Protein AF-A0A8H4Y9W8-F1 (afdb_monomer_lite)

Foldseek 3Di:
DLVVLVVLLVVLLVVQQVKKKFQFAFLLVLVLVLVQLVCVVVVHDRPDDDVSVVPDDDTDMDRLSQLLDPDHDPPHDDPPDVVLVDPDDDPDPDPQRRTHIAMDEDLCLLQSLLSNLLSCLSNVPDLVSSLSSLLSSLVVLLRNPPPPPDDRRQHPSVLLSLLLDVLLDCPSRVDPDRSCSSNNHDPNSPPVPVVPPPPDDDDDDDPVVVVVVVVVVPPPDDDDDDPVRVVVVVVVVLVVQLVVLVSDPVPPDPVLSVLSSVVVVVVVVVVVVVVVVVVPPDDDDDPDDDDDDPDPPPPPDPCPVGNNSHDPSSVVSSCCNNPPDDPPPPPPPPPDDDDDDDDDDDDDDDDDDDDDDDDDDDDDDD

Sequence (366 aa):
VKTHAKRALRDLLAFLAQFEYAPHLPTSIAKDFNDRVNLSAHGARNPRRSESTFSLEPHTTYSLSDLFAAMPPSDLPPYPTQEVTISDEQDQPPCLPQTCEWSTYHPLLTDALHSLLLCHCLIQTSAKELLRHTYMAARLVRLADGYPIFQASRSPARSDWVEVLRRADNSWLQLSASWETLCTPAPLPFFYDSLSSKVKPHVGPSQKEYADAAASLINGGPTNPTAEEEHRQRMREHDQVILDALDDERVCDEHTFRAAIVAREKRAERDRAVAAAANGTSSNNDPTTTNNNPGPKRWADEDDKEYPVCTARATAIAQWVLHAPVVTNTTRRKKRPKKAGAKVKEGPNGSIQKPSLENTAEPIDT

Secondary structure (DSSP, 8-state):
-HHHHHHHHHHHHHHHTTSEEEEEEEHHHHHHHHHHHHHHHTTPPPPP--GGGT-------EETTGGGSSS--TTPPPSS-HHHH--S---------SEEEEE---TTHHHHHHHHHHHHHHHT--HHHHHHHHHHHHHHHHHHSS-SS-PPPP-HHHHHHHHHHHHS-TTTS--SS-HHHHHPPPPPTTHHHHT---------S-HHHHHHHHHTTT-SS--PPPHHHHHHHHHHHHHHHHHHHHH-TT--SHHHHHHHHHHHHHHHHHHHHHHHHHHT--S------------S-SSSSSGGGS--SS-HHHHHHHHHHHHS------------------------------------------

Radius of gyration: 30.79 Å; chains: 1; bounding box: 71×91×109 Å

pLDDT: mean 70.8, std 21.54, range [28.2, 98.06]

Structure (mmCIF, N/CA/C/O backbone):
data_AF-A0A8H4Y9W8-F1
#
_entry.id   AF-A0A8H4Y9W8-F1
#
loop_
_atom_site.group_PDB
_atom_site.id
_atom_site.type_symbol
_atom_site.label_atom_id
_atom_site.label_alt_id
_atom_site.label_comp_id
_atom_site.label_asym_id
_atom_site.label_entity_id
_atom_site.label_seq_id
_atom_site.pdbx_PDB_ins_code
_atom_site.Cartn_x
_atom_site.Cartn_y
_atom_site.Cartn_z
_atom_site.occupancy
_atom_site.B_iso_or_equiv
_atom_site.auth_seq_id
_atom_site.auth_comp_id
_atom_site.auth_asym_id
_atom_site.auth_atom_id
_atom_site.pdbx_PDB_model_num
ATOM 1 N N . VAL A 1 1 ? -10.021 -9.375 17.971 1.00 87.69 1 VAL A N 1
ATOM 2 C CA . VAL A 1 1 ? -9.456 -8.510 16.902 1.00 87.69 1 VAL A CA 1
ATOM 3 C C . VAL A 1 1 ? -8.002 -8.116 17.170 1.00 87.69 1 VAL A C 1
ATOM 5 O O . VAL A 1 1 ? -7.139 -8.686 16.518 1.00 87.69 1 VAL A O 1
ATOM 8 N N . LYS A 1 2 ? -7.685 -7.258 18.160 1.00 92.25 2 LYS A N 1
ATOM 9 C CA . LYS A 1 2 ? -6.301 -6.791 18.435 1.00 92.25 2 LYS A CA 1
ATOM 10 C C . LYS A 1 2 ? -5.239 -7.899 18.515 1.00 92.25 2 LYS A C 1
ATOM 12 O O . LYS A 1 2 ? -4.159 -7.742 17.963 1.00 92.25 2 LYS A O 1
ATOM 17 N N . THR A 1 3 ? -5.529 -9.020 19.178 1.00 95.12 3 THR A N 1
ATOM 18 C CA . THR A 1 3 ? -4.592 -10.156 19.286 1.00 95.12 3 THR A CA 1
ATOM 19 C C . THR A 1 3 ? -4.241 -10.757 17.924 1.00 95.12 3 THR A C 1
ATOM 21 O O . THR A 1 3 ? -3.073 -11.026 17.661 1.00 95.12 3 THR A O 1
ATOM 24 N N . HIS A 1 4 ? -5.233 -10.925 17.045 1.00 95.56 4 HIS A N 1
ATOM 25 C CA . HIS A 1 4 ? -5.014 -11.433 15.690 1.00 95.56 4 HIS A CA 1
ATOM 26 C C . HIS A 1 4 ? -4.279 -10.409 14.830 1.00 95.56 4 HIS A C 1
ATOM 28 O O . HIS A 1 4 ? -3.327 -10.782 14.161 1.00 95.56 4 HIS A O 1
ATOM 34 N N . ALA A 1 5 ? -4.636 -9.124 14.932 1.00 96.12 5 ALA A N 1
ATOM 35 C CA . ALA A 1 5 ? -3.935 -8.053 14.226 1.00 96.12 5 ALA A CA 1
ATOM 36 C C . ALA A 1 5 ? -2.453 -7.960 14.634 1.00 96.12 5 ALA A C 1
ATOM 38 O O . ALA A 1 5 ? -1.595 -7.793 13.781 1.00 96.12 5 ALA A O 1
ATOM 39 N N . LYS A 1 6 ? -2.120 -8.159 15.918 1.00 97.06 6 LYS A N 1
ATOM 40 C CA . LYS A 1 6 ? -0.718 -8.238 16.373 1.00 97.06 6 LYS A CA 1
ATOM 41 C C . LYS A 1 6 ? 0.030 -9.441 15.800 1.00 97.06 6 LYS A C 1
ATOM 43 O O . LYS A 1 6 ? 1.207 -9.321 15.479 1.00 97.06 6 LYS A O 1
ATOM 48 N N . ARG A 1 7 ? -0.630 -10.601 15.709 1.00 97.81 7 ARG A N 1
ATOM 49 C CA . ARG A 1 7 ? -0.034 -11.797 15.098 1.00 97.81 7 ARG A CA 1
ATOM 50 C C . ARG A 1 7 ? 0.206 -11.565 13.604 1.00 97.81 7 ARG A C 1
ATOM 52 O O . ARG A 1 7 ? 1.334 -11.732 13.168 1.00 97.81 7 ARG A O 1
ATOM 59 N N . ALA A 1 8 ? -0.807 -11.083 12.886 1.00 97.50 8 ALA A N 1
ATOM 60 C CA . ALA A 1 8 ? -0.706 -10.736 11.473 1.00 97.50 8 ALA A CA 1
ATOM 61 C C . ALA A 1 8 ? 0.396 -9.699 11.217 1.00 97.50 8 ALA A C 1
ATOM 63 O O . ALA A 1 8 ? 1.204 -9.894 10.323 1.00 97.50 8 ALA A O 1
ATOM 64 N N . LEU A 1 9 ? 0.500 -8.655 12.048 1.00 97.25 9 LEU A N 1
ATOM 65 C CA . LEU A 1 9 ? 1.558 -7.649 11.930 1.00 97.25 9 LEU A CA 1
ATOM 66 C C . LEU A 1 9 ? 2.959 -8.265 12.035 1.00 97.25 9 LEU A C 1
ATOM 68 O O . LEU A 1 9 ? 3.837 -7.928 11.251 1.00 97.25 9 LEU A O 1
ATOM 72 N N . ARG A 1 10 ? 3.175 -9.184 12.981 1.00 97.81 10 ARG A N 1
ATOM 73 C CA . ARG A 1 10 ? 4.459 -9.884 13.118 1.00 97.81 10 ARG A CA 1
ATOM 74 C C . ARG A 1 10 ? 4.761 -10.748 11.894 1.00 97.81 10 ARG A C 1
ATOM 76 O O . ARG A 1 10 ? 5.899 -10.768 11.443 1.00 97.81 10 ARG A O 1
ATOM 83 N N . ASP A 1 11 ? 3.760 -11.453 11.380 1.00 98.06 11 ASP A N 1
ATOM 84 C CA . ASP A 1 11 ? 3.931 -12.345 10.235 1.00 98.06 11 ASP A CA 1
ATOM 85 C C . ASP A 1 11 ? 4.181 -11.527 8.943 1.00 98.06 11 ASP A C 1
ATOM 87 O O . ASP A 1 11 ? 5.058 -11.874 8.156 1.00 98.06 11 ASP A O 1
ATOM 91 N N . LEU A 1 12 ? 3.514 -10.374 8.781 1.00 97.75 12 LEU A N 1
ATOM 92 C CA . LEU A 1 12 ? 3.766 -9.403 7.707 1.00 97.75 12 LEU A CA 1
ATOM 93 C C . LEU A 1 12 ? 5.167 -8.791 7.800 1.00 97.75 12 LEU A C 1
ATOM 95 O O . LEU A 1 12 ? 5.857 -8.709 6.792 1.00 97.75 12 LEU A O 1
ATOM 99 N N . LEU A 1 13 ? 5.624 -8.402 8.994 1.00 97.75 13 LEU A N 1
ATOM 100 C CA . LEU A 1 13 ? 6.991 -7.903 9.180 1.00 97.75 13 LEU A CA 1
ATOM 101 C C . LEU A 1 13 ? 8.040 -8.985 8.888 1.00 97.75 13 LEU A C 1
ATOM 103 O O . LEU A 1 13 ? 9.076 -8.673 8.314 1.00 97.75 13 LEU A O 1
ATOM 107 N N . ALA A 1 14 ? 7.771 -10.250 9.226 1.00 98.00 14 ALA A N 1
ATOM 108 C CA . ALA A 1 14 ? 8.654 -11.367 8.884 1.00 98.00 14 ALA A CA 1
ATOM 109 C C . ALA A 1 14 ? 8.711 -11.626 7.368 1.00 98.00 14 ALA A C 1
ATOM 111 O O . ALA A 1 14 ? 9.781 -11.931 6.843 1.00 98.00 14 ALA A O 1
ATOM 112 N N . PHE A 1 15 ? 7.582 -11.472 6.668 1.00 97.44 15 PHE A N 1
ATOM 113 C CA . PHE A 1 15 ? 7.532 -11.492 5.205 1.00 97.44 15 PHE A CA 1
ATOM 114 C C . PHE A 1 15 ? 8.328 -10.327 4.605 1.00 97.44 15 PHE A C 1
ATOM 116 O O . PHE A 1 15 ? 9.187 -10.550 3.757 1.00 97.44 15 PHE A O 1
ATOM 123 N N . LEU A 1 16 ? 8.108 -9.100 5.091 1.00 96.88 16 LEU A N 1
ATOM 124 C CA . LEU A 1 16 ? 8.833 -7.913 4.633 1.00 96.88 16 LEU A CA 1
ATOM 125 C C . LEU A 1 16 ? 10.341 -8.010 4.893 1.00 96.88 16 LEU A C 1
ATOM 127 O O . LEU A 1 16 ? 11.125 -7.470 4.121 1.00 96.88 16 LEU A O 1
ATOM 131 N N . ALA A 1 17 ? 10.757 -8.746 5.926 1.00 96.94 17 ALA A N 1
ATOM 132 C CA . ALA A 1 17 ? 12.166 -8.931 6.250 1.00 96.94 17 ALA A CA 1
ATOM 133 C C . ALA A 1 17 ? 12.982 -9.687 5.184 1.00 96.94 17 ALA A C 1
ATOM 135 O O . ALA A 1 17 ? 14.205 -9.728 5.270 1.00 96.94 17 ALA A O 1
ATOM 136 N N . GLN A 1 18 ? 12.320 -10.303 4.200 1.00 96.25 18 GLN A N 1
ATOM 137 C CA . GLN A 1 18 ? 12.973 -11.001 3.086 1.00 96.25 18 GLN A CA 1
ATOM 138 C C . GLN A 1 18 ? 13.338 -10.073 1.919 1.00 96.25 18 GLN A C 1
ATOM 140 O O . GLN A 1 18 ? 13.943 -10.526 0.950 1.00 96.25 18 GLN A O 1
ATOM 145 N N . PHE A 1 19 ? 12.941 -8.802 1.979 1.00 94.69 19 PHE A N 1
ATOM 146 C CA . PHE A 1 19 ? 13.130 -7.846 0.897 1.00 94.69 19 PHE A CA 1
ATOM 147 C C . PHE A 1 19 ? 14.034 -6.707 1.339 1.00 94.69 19 PHE A C 1
ATOM 149 O O . PHE A 1 19 ? 13.996 -6.264 2.490 1.00 94.69 19 PHE A O 1
ATOM 156 N N . GLU A 1 20 ? 14.805 -6.201 0.386 1.00 94.62 20 GLU A N 1
ATOM 157 C CA . GLU A 1 20 ? 15.768 -5.139 0.626 1.00 94.62 20 GLU A CA 1
ATOM 158 C C . GLU A 1 20 ? 15.293 -3.810 0.037 1.00 94.62 20 GLU A C 1
ATOM 160 O O . GLU A 1 20 ? 14.581 -3.752 -0.974 1.00 94.62 20 GLU A O 1
ATOM 165 N N . TYR A 1 21 ? 15.733 -2.736 0.676 1.00 94.06 21 TYR A N 1
ATOM 166 C CA . TYR A 1 21 ? 15.595 -1.360 0.239 1.00 94.06 21 TYR A CA 1
ATOM 167 C C . TYR A 1 21 ? 16.958 -0.676 0.257 1.00 94.06 21 TYR A C 1
ATOM 169 O O . TYR A 1 21 ? 17.689 -0.746 1.244 1.00 94.06 21 TYR A O 1
ATOM 177 N N . ALA A 1 22 ? 17.280 0.009 -0.833 1.00 92.44 22 ALA A N 1
ATOM 178 C CA . ALA A 1 22 ? 18.503 0.772 -0.999 1.00 92.44 22 ALA A CA 1
ATOM 179 C C . ALA A 1 22 ? 18.134 2.248 -1.223 1.00 92.44 22 ALA A C 1
ATOM 181 O O . ALA A 1 22 ? 17.615 2.582 -2.289 1.00 92.44 22 ALA A O 1
ATOM 182 N N . PRO A 1 23 ? 18.376 3.147 -0.251 1.00 91.12 23 PRO A N 1
ATOM 183 C CA . PRO A 1 23 ? 18.058 4.567 -0.407 1.00 91.12 23 PRO A CA 1
ATOM 184 C C . PRO A 1 23 ? 18.961 5.291 -1.412 1.00 91.12 23 PRO A C 1
ATOM 186 O O . PRO A 1 23 ? 18.547 6.297 -1.979 1.00 91.12 23 PRO A O 1
ATOM 189 N N . HIS A 1 24 ? 20.187 4.795 -1.612 1.00 89.19 24 HIS A N 1
ATOM 190 C CA . HIS A 1 24 ? 21.247 5.478 -2.361 1.00 89.19 24 HIS A CA 1
ATOM 191 C C . HIS A 1 24 ? 21.897 4.552 -3.402 1.00 89.19 24 HIS A C 1
ATOM 193 O O . HIS A 1 24 ? 23.119 4.461 -3.481 1.00 89.19 24 HIS A O 1
ATOM 199 N N . LEU A 1 25 ? 21.093 3.827 -4.186 1.00 87.31 25 LEU A N 1
ATOM 200 C CA . LEU A 1 25 ? 21.598 2.933 -5.233 1.00 87.31 25 LEU A CA 1
ATOM 201 C C . LEU A 1 25 ? 22.122 3.751 -6.430 1.00 87.31 25 LEU A C 1
ATOM 203 O O . LEU A 1 25 ? 21.369 4.570 -6.953 1.00 87.31 25 LEU A O 1
ATOM 207 N N . PRO A 1 26 ? 23.348 3.530 -6.937 1.00 87.12 26 PRO A N 1
ATOM 208 C CA . PRO A 1 26 ? 23.849 4.223 -8.114 1.00 87.12 26 PRO A CA 1
ATOM 209 C C . PRO A 1 26 ? 22.918 4.054 -9.301 1.00 87.12 26 PRO A C 1
ATOM 211 O O . PRO A 1 26 ? 22.527 2.936 -9.656 1.00 87.12 26 PRO A O 1
ATOM 214 N N . THR A 1 27 ? 22.610 5.163 -9.965 1.00 84.50 27 THR A N 1
ATOM 215 C CA . THR A 1 27 ? 21.715 5.145 -11.125 1.00 84.50 27 THR A CA 1
ATOM 216 C C . THR A 1 27 ? 22.267 4.293 -12.263 1.00 84.50 27 THR A C 1
ATOM 218 O O . THR A 1 27 ? 21.490 3.676 -12.984 1.00 84.50 27 THR A O 1
ATOM 221 N N . SER A 1 28 ? 23.589 4.139 -12.376 1.00 82.19 28 SER A N 1
ATOM 222 C CA . SER A 1 28 ? 24.231 3.231 -13.338 1.00 82.19 28 SER A CA 1
ATOM 223 C C . SER A 1 28 ? 23.795 1.765 -13.187 1.00 82.19 28 SER A C 1
ATOM 225 O O . SER A 1 28 ? 23.645 1.070 -14.193 1.00 82.19 28 SER A O 1
ATOM 227 N N . ILE A 1 29 ? 23.541 1.295 -11.960 1.00 82.31 29 ILE A N 1
ATOM 228 C CA . ILE A 1 29 ? 23.083 -0.077 -11.684 1.00 82.31 29 ILE A CA 1
ATOM 229 C C . ILE A 1 29 ? 21.619 -0.233 -12.095 1.00 82.31 29 ILE A C 1
ATOM 231 O O . ILE A 1 29 ? 21.264 -1.187 -12.794 1.00 82.31 29 ILE A O 1
ATOM 235 N N . ALA A 1 30 ? 20.776 0.726 -11.703 1.00 80.81 30 ALA A N 1
ATOM 236 C CA . ALA A 1 30 ? 19.377 0.755 -12.110 1.00 80.81 30 ALA A CA 1
ATOM 237 C C . ALA A 1 30 ? 19.248 0.827 -13.643 1.00 80.81 30 ALA A C 1
ATOM 239 O O . ALA A 1 30 ? 18.415 0.123 -14.215 1.00 80.81 30 ALA A O 1
ATOM 240 N N . LYS A 1 31 ? 20.111 1.604 -14.315 1.00 79.75 31 LYS A N 1
ATOM 241 C CA . LYS A 1 31 ? 20.181 1.710 -15.782 1.00 79.75 31 LYS A CA 1
ATOM 242 C C . LYS A 1 31 ? 20.440 0.369 -16.436 1.00 79.75 31 LYS A C 1
ATOM 244 O O . LYS A 1 31 ? 19.677 -0.082 -17.278 1.00 79.75 31 LYS A O 1
ATOM 249 N N . ASP A 1 32 ? 21.516 -0.277 -16.013 1.00 80.62 32 ASP A N 1
ATOM 250 C CA . ASP A 1 32 ? 21.983 -1.536 -16.574 1.00 80.62 32 ASP A CA 1
ATOM 251 C C . ASP A 1 32 ? 20.951 -2.661 -16.371 1.00 80.62 32 ASP A C 1
ATOM 253 O O . ASP A 1 32 ? 20.760 -3.505 -17.245 1.00 80.62 32 ASP A O 1
ATOM 257 N N . PHE A 1 33 ? 20.216 -2.664 -15.251 1.00 80.88 33 PHE A N 1
ATOM 258 C CA . PHE A 1 33 ? 19.065 -3.556 -15.095 1.00 80.88 33 PHE A CA 1
ATOM 259 C C . PHE A 1 33 ? 17.932 -3.223 -16.074 1.00 80.88 33 PHE A C 1
ATOM 261 O O . PHE A 1 33 ? 17.456 -4.131 -16.756 1.00 80.88 33 PHE A O 1
ATOM 268 N N . ASN A 1 34 ? 17.505 -1.958 -16.155 1.00 79.00 34 ASN A N 1
ATOM 269 C CA . ASN A 1 34 ? 16.428 -1.520 -17.051 1.00 79.00 34 ASN A CA 1
ATOM 270 C C . ASN A 1 34 ? 16.732 -1.869 -18.514 1.00 79.00 34 ASN A C 1
ATOM 272 O O . ASN A 1 34 ? 15.906 -2.484 -19.189 1.00 79.00 34 ASN A O 1
ATOM 276 N N . ASP A 1 35 ? 17.939 -1.544 -18.977 1.00 79.38 35 ASP A N 1
ATOM 277 C CA . ASP A 1 35 ? 18.404 -1.821 -20.335 1.00 79.38 35 ASP A CA 1
ATOM 278 C C . ASP A 1 35 ? 18.328 -3.328 -20.636 1.00 79.38 35 ASP A C 1
ATOM 280 O O . ASP A 1 35 ? 17.837 -3.735 -21.689 1.00 79.38 35 ASP A O 1
ATOM 284 N N . ARG A 1 36 ? 18.718 -4.188 -19.683 1.00 79.44 36 ARG A N 1
ATOM 285 C CA . ARG A 1 36 ? 18.598 -5.650 -19.824 1.00 79.44 36 ARG A CA 1
ATOM 286 C C . ARG A 1 36 ? 17.157 -6.146 -19.867 1.00 79.44 36 ARG A C 1
ATOM 288 O O . ARG A 1 36 ? 16.863 -7.050 -20.653 1.00 79.44 36 ARG A O 1
ATOM 295 N N . VAL A 1 37 ? 16.276 -5.605 -19.025 1.00 78.19 37 VAL A N 1
ATOM 296 C CA . VAL A 1 37 ? 14.850 -5.969 -19.027 1.00 78.19 37 VAL A CA 1
ATOM 297 C C . VAL A 1 37 ? 14.219 -5.585 -20.360 1.00 78.19 37 VAL A C 1
ATOM 299 O O . VAL A 1 37 ? 13.584 -6.431 -20.984 1.00 78.19 37 VAL A O 1
ATOM 302 N N . ASN A 1 38 ? 14.477 -4.370 -20.848 1.00 78.62 38 ASN A N 1
ATOM 303 C CA . ASN A 1 38 ? 13.981 -3.894 -22.138 1.00 78.62 38 ASN A CA 1
ATOM 304 C C . ASN A 1 38 ? 14.517 -4.734 -23.306 1.00 78.62 38 ASN A C 1
ATOM 306 O O . ASN A 1 38 ? 13.744 -5.185 -24.149 1.00 78.62 38 ASN A O 1
ATOM 310 N N . LEU A 1 39 ? 15.823 -5.026 -23.339 1.00 81.38 39 LEU A N 1
ATOM 311 C CA . LEU A 1 39 ? 16.414 -5.904 -24.357 1.00 81.38 39 LEU A CA 1
ATOM 312 C C . LEU A 1 39 ? 15.773 -7.298 -24.352 1.00 81.38 39 LEU A C 1
ATOM 314 O O . LEU A 1 39 ? 15.458 -7.836 -25.415 1.00 81.38 39 LEU A O 1
ATOM 318 N N . SER A 1 40 ? 15.539 -7.860 -23.164 1.00 80.94 40 SER A N 1
ATOM 319 C CA . SER A 1 40 ? 14.895 -9.169 -23.010 1.00 80.94 40 SER A CA 1
ATOM 320 C C . SER A 1 40 ? 13.432 -9.140 -23.465 1.00 80.94 40 SER A C 1
ATOM 322 O O . SER A 1 40 ? 12.996 -10.057 -24.158 1.00 80.94 40 SER A O 1
ATOM 324 N N . ALA A 1 41 ? 12.689 -8.077 -23.137 1.00 78.62 41 ALA A N 1
ATOM 325 C CA . ALA A 1 41 ? 11.307 -7.876 -23.575 1.00 78.62 41 ALA A CA 1
ATOM 326 C C . ALA A 1 41 ? 11.188 -7.766 -25.107 1.00 78.62 41 ALA A C 1
ATOM 328 O O . ALA A 1 41 ? 10.212 -8.234 -25.688 1.00 78.62 41 ALA A O 1
ATOM 329 N N . HIS A 1 42 ? 12.211 -7.222 -25.773 1.00 81.06 42 HIS A N 1
ATOM 330 C CA . HIS A 1 42 ? 12.301 -7.149 -27.234 1.00 81.06 42 HIS A CA 1
ATOM 331 C C . HIS A 1 42 ? 12.963 -8.378 -27.888 1.00 81.06 42 HIS A C 1
ATOM 333 O O . HIS A 1 42 ? 13.274 -8.352 -29.079 1.00 81.06 42 HIS A O 1
ATOM 339 N N . GLY A 1 43 ? 13.176 -9.469 -27.142 1.00 79.31 43 GLY A N 1
ATOM 340 C CA . GLY A 1 43 ? 13.689 -10.735 -27.677 1.00 79.31 43 GLY A CA 1
ATOM 341 C C . GLY A 1 43 ? 15.175 -10.727 -28.052 1.00 79.31 43 GLY A C 1
ATOM 342 O O . GLY A 1 43 ? 15.654 -11.671 -28.686 1.00 79.31 43 GLY A O 1
ATOM 343 N N . ALA A 1 44 ? 15.929 -9.693 -27.665 1.00 78.94 44 ALA A N 1
ATOM 344 C CA . ALA A 1 44 ? 17.374 -9.664 -27.842 1.00 78.94 44 ALA A CA 1
ATOM 345 C C . ALA A 1 44 ? 18.058 -10.574 -26.806 1.00 78.94 44 ALA A C 1
ATOM 347 O O . ALA A 1 44 ? 17.641 -10.670 -25.650 1.00 78.94 44 ALA A O 1
ATOM 348 N N . ARG A 1 45 ? 19.143 -11.255 -27.204 1.00 70.31 45 ARG A N 1
ATOM 349 C CA . ARG A 1 45 ? 19.957 -12.039 -26.260 1.00 70.31 45 ARG A CA 1
ATOM 350 C C . ARG A 1 45 ? 20.539 -11.112 -25.196 1.00 70.31 45 ARG A C 1
ATOM 352 O O . ARG A 1 45 ? 21.159 -10.109 -25.538 1.00 70.31 45 ARG A O 1
ATOM 359 N N . ASN A 1 46 ? 20.393 -11.503 -23.931 1.00 62.91 46 ASN A N 1
ATOM 360 C CA . ASN A 1 46 ? 20.943 -10.774 -22.793 1.00 62.91 46 ASN A CA 1
ATOM 361 C C . ASN A 1 46 ? 22.464 -10.580 -22.987 1.00 62.91 46 ASN A C 1
ATOM 363 O O . ASN A 1 46 ? 23.184 -11.586 -23.078 1.00 62.91 46 ASN A O 1
ATOM 367 N N . PRO A 1 47 ? 22.968 -9.336 -23.110 1.00 61.16 47 PRO A N 1
ATOM 368 C CA . PRO A 1 47 ? 24.402 -9.098 -23.193 1.00 61.16 47 PRO A CA 1
ATOM 369 C C . PRO A 1 47 ? 25.102 -9.649 -21.940 1.00 61.16 47 PRO A C 1
ATOM 371 O O . PRO A 1 47 ? 24.493 -9.808 -20.879 1.00 61.16 47 PRO A O 1
ATOM 374 N N . ARG A 1 48 ? 26.397 -9.989 -22.056 1.00 62.41 48 ARG A N 1
ATOM 375 C CA . ARG A 1 48 ? 27.205 -10.377 -20.883 1.00 62.41 48 ARG A CA 1
ATOM 376 C C . ARG A 1 48 ? 27.081 -9.289 -19.811 1.00 62.41 48 ARG A C 1
ATOM 378 O O . ARG A 1 48 ? 26.997 -8.118 -20.162 1.00 62.41 48 ARG A O 1
ATOM 385 N N . ARG A 1 49 ? 27.084 -9.691 -18.530 1.00 58.84 49 ARG A N 1
ATOM 386 C CA . ARG A 1 49 ? 27.054 -8.768 -17.379 1.00 58.84 49 ARG A CA 1
ATOM 387 C C . ARG A 1 49 ? 28.009 -7.594 -17.632 1.00 58.84 49 ARG A C 1
ATOM 389 O O . ARG A 1 49 ? 29.188 -7.827 -17.897 1.00 58.84 49 ARG A O 1
ATOM 396 N N . SER A 1 50 ? 27.481 -6.376 -17.592 1.00 59.56 50 SER A N 1
ATOM 397 C CA . SER A 1 50 ? 28.247 -5.142 -17.768 1.00 59.56 50 SER A CA 1
ATOM 398 C C . SER A 1 50 ? 29.227 -4.959 -16.602 1.00 59.56 50 SER A C 1
ATOM 400 O O . SER A 1 50 ? 28.949 -5.386 -15.482 1.00 59.56 50 SER A O 1
ATOM 402 N N . GLU A 1 51 ? 30.365 -4.297 -16.824 1.00 55.06 51 GLU A N 1
ATOM 403 C CA . GLU A 1 51 ? 31.352 -3.989 -15.767 1.00 55.06 51 GLU A CA 1
ATOM 404 C C . GLU A 1 51 ? 30.748 -3.199 -14.586 1.00 55.06 51 GLU A C 1
ATOM 406 O O . GLU A 1 51 ? 31.199 -3.343 -13.449 1.00 55.06 51 GLU A O 1
ATOM 411 N N . SER A 1 52 ? 29.652 -2.464 -14.821 1.00 54.78 52 SER A N 1
ATOM 412 C CA . SER A 1 52 ? 28.850 -1.782 -13.794 1.00 54.78 52 SER A CA 1
ATOM 413 C C . SER A 1 52 ? 28.278 -2.717 -12.725 1.00 54.78 52 SER A C 1
ATOM 415 O O . SER A 1 52 ? 28.055 -2.284 -11.600 1.00 54.78 52 SER A O 1
ATOM 417 N N . THR A 1 53 ? 28.049 -3.998 -13.038 1.00 56.12 53 THR A N 1
ATOM 418 C CA . THR A 1 53 ? 27.572 -4.990 -12.061 1.00 56.12 53 THR A CA 1
ATOM 419 C C . THR A 1 53 ? 28.710 -5.636 -11.260 1.00 56.12 53 THR A C 1
ATOM 421 O O . THR A 1 53 ? 28.442 -6.304 -10.265 1.00 56.12 53 THR A O 1
ATOM 424 N N . PHE A 1 54 ? 29.969 -5.473 -11.688 1.00 51.59 54 PHE A N 1
ATOM 425 C CA . PHE A 1 54 ? 31.148 -6.076 -11.049 1.00 51.59 54 PHE A CA 1
ATOM 426 C C . PHE A 1 54 ? 31.899 -5.111 -10.125 1.00 51.59 54 PHE A C 1
ATOM 428 O O . PHE A 1 54 ? 32.551 -5.562 -9.188 1.00 51.59 54 PHE A O 1
ATOM 435 N N . SER A 1 55 ? 31.785 -3.802 -10.357 1.00 54.31 55 SER A N 1
ATOM 436 C CA . SER A 1 55 ? 32.367 -2.759 -9.507 1.00 54.31 55 SER A CA 1
ATOM 437 C C . SER A 1 55 ? 31.302 -2.170 -8.581 1.00 54.31 55 SER A C 1
ATOM 439 O O . SER A 1 55 ? 30.897 -1.018 -8.728 1.00 54.31 55 SER A O 1
ATOM 441 N N . LEU A 1 56 ? 30.796 -2.981 -7.653 1.00 62.06 56 LEU A N 1
ATOM 442 C CA . LEU A 1 56 ? 29.884 -2.495 -6.623 1.00 62.06 56 LEU A CA 1
ATOM 443 C C . LEU A 1 56 ? 30.706 -1.760 -5.561 1.00 62.06 56 LEU A C 1
ATOM 445 O O . LEU A 1 56 ? 31.332 -2.391 -4.712 1.00 62.06 56 LEU A O 1
ATOM 449 N N . GLU A 1 57 ? 30.687 -0.427 -5.596 1.00 66.00 57 GLU A N 1
ATOM 450 C CA . GLU A 1 57 ? 30.886 0.341 -4.362 1.00 66.00 57 GLU A CA 1
ATOM 451 C C . GLU A 1 57 ? 29.921 -0.222 -3.295 1.00 66.00 57 GLU A C 1
ATOM 453 O O . GLU A 1 57 ? 28.798 -0.619 -3.631 1.00 66.00 57 GLU A O 1
ATOM 458 N N . PRO A 1 58 ? 30.329 -0.358 -2.026 1.00 73.38 58 PRO A N 1
ATOM 459 C CA . PRO A 1 58 ? 29.415 -0.786 -0.978 1.00 73.38 58 PRO A CA 1
ATOM 460 C C . PRO A 1 58 ? 28.265 0.222 -0.838 1.00 73.38 58 PRO A C 1
ATOM 462 O O . PRO A 1 58 ? 28.490 1.382 -0.504 1.00 73.38 58 PRO A O 1
ATOM 465 N N . HIS A 1 59 ? 27.026 -0.222 -1.063 1.00 82.38 59 HIS A N 1
ATOM 466 C CA . HIS A 1 59 ? 25.830 0.592 -0.828 1.00 82.38 59 HIS A CA 1
ATOM 467 C C . HIS A 1 59 ? 25.102 0.108 0.413 1.00 82.38 59 HIS A C 1
ATOM 469 O O . HIS A 1 59 ? 25.056 -1.089 0.698 1.00 82.38 59 HIS A O 1
ATOM 475 N N . THR A 1 60 ? 24.506 1.046 1.140 1.00 90.00 60 THR A N 1
ATOM 476 C CA . THR A 1 60 ? 23.688 0.725 2.302 1.00 90.00 60 THR A CA 1
ATOM 477 C C . THR A 1 60 ? 22.374 0.093 1.856 1.00 90.00 60 THR A C 1
ATOM 479 O O . THR A 1 60 ? 21.640 0.668 1.050 1.00 90.00 60 THR A O 1
ATOM 482 N N . THR A 1 61 ? 22.066 -1.072 2.414 1.00 93.06 61 THR A N 1
ATOM 483 C CA . THR A 1 61 ? 20.797 -1.774 2.225 1.00 93.06 61 THR A CA 1
ATOM 484 C C . THR A 1 61 ? 20.115 -1.982 3.571 1.00 93.06 61 THR A C 1
ATOM 486 O O . THR A 1 61 ? 20.759 -2.296 4.573 1.00 93.06 61 THR A O 1
ATOM 489 N N . TYR A 1 62 ? 18.797 -1.828 3.588 1.00 95.19 62 TYR A N 1
ATOM 490 C CA . TYR A 1 62 ? 17.939 -2.065 4.742 1.00 95.19 62 TYR A CA 1
ATOM 491 C C . TYR A 1 62 ? 16.941 -3.168 4.431 1.00 95.19 62 TYR A C 1
ATOM 493 O O . TYR A 1 62 ? 16.421 -3.242 3.320 1.00 95.19 62 TYR A O 1
ATOM 501 N N . SER A 1 63 ? 16.616 -3.985 5.428 1.00 96.19 63 SER A N 1
ATOM 502 C CA . SER A 1 63 ? 15.438 -4.843 5.348 1.00 96.19 63 SER A CA 1
ATOM 503 C C . SER A 1 63 ? 14.173 -3.978 5.329 1.00 96.19 63 SER A C 1
ATOM 505 O O . SER A 1 63 ? 14.077 -3.010 6.092 1.00 96.19 63 SER A O 1
ATOM 507 N N . LEU A 1 64 ? 13.162 -4.328 4.523 1.00 96.06 64 LEU A N 1
ATOM 508 C CA . LEU A 1 64 ? 11.900 -3.576 4.522 1.00 96.06 64 LEU A CA 1
ATOM 509 C C . LEU A 1 64 ? 11.229 -3.568 5.897 1.00 96.06 64 LEU A C 1
ATOM 511 O O . LEU A 1 64 ? 10.577 -2.586 6.241 1.00 96.06 64 LEU A O 1
ATOM 515 N N . SER A 1 65 ? 11.410 -4.616 6.709 1.00 96.44 65 SER A N 1
ATOM 516 C CA . SER A 1 65 ? 10.879 -4.648 8.078 1.00 96.44 65 SER A CA 1
ATOM 517 C C . SER A 1 65 ? 11.425 -3.517 8.950 1.00 96.44 65 SER A C 1
ATOM 519 O O . SER A 1 65 ? 10.702 -2.985 9.793 1.00 96.44 65 SER A O 1
ATOM 521 N N . ASP A 1 66 ? 12.684 -3.132 8.738 1.00 96.06 66 ASP A N 1
ATOM 522 C CA . ASP A 1 66 ? 13.386 -2.155 9.573 1.00 96.06 66 ASP A CA 1
ATOM 523 C C . ASP A 1 66 ? 12.873 -0.734 9.320 1.00 96.06 66 ASP A C 1
ATOM 525 O O . ASP A 1 66 ? 12.867 0.102 10.223 1.00 96.06 66 ASP A O 1
ATOM 529 N N . LEU A 1 67 ? 12.332 -0.479 8.125 1.00 95.62 67 LEU A N 1
ATOM 530 C CA . LEU A 1 67 ? 11.682 0.788 7.775 1.00 95.62 67 LEU A CA 1
ATOM 531 C C . LEU A 1 67 ? 10.401 1.042 8.593 1.00 95.62 67 LEU A C 1
ATOM 533 O O . LEU A 1 67 ? 9.987 2.191 8.759 1.00 95.62 67 LEU A O 1
ATOM 537 N N . PHE A 1 68 ? 9.795 -0.016 9.143 1.00 96.25 68 PHE A N 1
ATOM 538 C CA . PHE A 1 68 ? 8.611 0.042 10.010 1.00 96.25 68 PHE A CA 1
ATOM 539 C C . PHE A 1 68 ? 8.950 -0.078 11.505 1.00 96.25 68 PHE A C 1
ATOM 541 O O . PHE A 1 68 ? 8.055 -0.207 12.346 1.00 96.25 68 PHE A O 1
ATOM 548 N N . ALA A 1 69 ? 10.233 -0.031 11.872 1.00 92.69 69 ALA A N 1
ATOM 549 C CA . ALA A 1 69 ? 10.645 -0.025 13.269 1.00 92.69 69 ALA A CA 1
ATOM 550 C C . ALA A 1 69 ? 10.216 1.268 13.987 1.00 92.69 69 ALA A C 1
ATOM 552 O O . ALA A 1 69 ? 9.989 2.319 13.386 1.00 92.69 69 ALA A O 1
ATOM 553 N N . ALA A 1 70 ? 10.147 1.226 15.323 1.00 86.44 70 ALA A N 1
ATOM 554 C CA . ALA A 1 70 ? 9.790 2.388 16.145 1.00 86.44 70 ALA A CA 1
ATOM 555 C C . ALA A 1 70 ? 10.707 3.606 15.905 1.00 86.44 70 ALA A C 1
ATOM 557 O O . ALA A 1 70 ? 10.246 4.740 16.042 1.00 86.44 70 ALA A O 1
ATOM 558 N N . MET A 1 71 ? 11.961 3.375 15.509 1.00 87.19 71 MET A N 1
ATOM 559 C CA . MET A 1 71 ? 12.895 4.394 15.034 1.00 87.19 71 MET A CA 1
ATOM 560 C C . MET A 1 71 ? 13.343 4.012 13.616 1.00 87.19 71 MET A C 1
ATOM 562 O O . MET A 1 71 ? 13.967 2.961 13.478 1.00 87.19 71 MET A O 1
ATOM 566 N N . PRO A 1 72 ? 13.014 4.807 12.582 1.00 83.25 72 PRO A N 1
ATOM 567 C CA . PRO A 1 72 ? 13.467 4.527 11.224 1.00 83.25 72 PRO A CA 1
ATOM 568 C C . PRO A 1 72 ? 14.985 4.758 11.093 1.00 83.25 72 PRO A C 1
ATOM 570 O O . PRO A 1 72 ? 15.553 5.508 11.897 1.00 83.25 72 PRO A O 1
ATOM 573 N N . PRO A 1 73 ? 15.639 4.170 10.074 1.00 89.81 73 PRO A N 1
ATOM 574 C CA . PRO A 1 73 ? 17.013 4.515 9.719 1.00 89.81 73 PRO A CA 1
ATOM 575 C C . PRO A 1 73 ? 17.189 6.025 9.490 1.00 89.81 73 PRO A C 1
ATOM 577 O O . PRO A 1 73 ? 16.292 6.704 8.986 1.00 89.81 73 PRO A O 1
ATOM 580 N N . SER A 1 74 ? 18.333 6.570 9.906 1.00 85.88 74 SER A N 1
ATOM 581 C CA . SER A 1 74 ? 18.589 8.019 9.920 1.00 85.88 74 SER A CA 1
ATOM 582 C C . SER A 1 74 ? 19.038 8.600 8.578 1.00 85.88 74 SER A C 1
ATOM 584 O O . SER A 1 74 ? 19.039 9.815 8.419 1.00 85.88 74 SER A O 1
ATOM 586 N N . ASP A 1 75 ? 19.455 7.758 7.637 1.00 88.62 75 ASP A N 1
ATOM 587 C CA . ASP A 1 75 ? 20.014 8.120 6.327 1.00 88.62 75 ASP A CA 1
ATOM 588 C C . ASP A 1 75 ? 18.974 8.086 5.191 1.00 88.62 75 ASP A C 1
ATOM 590 O O . ASP A 1 75 ? 19.323 8.213 4.013 1.00 88.62 75 ASP A O 1
ATOM 594 N N . LEU A 1 76 ? 17.694 7.909 5.534 1.00 89.56 76 LEU A N 1
ATOM 595 C CA . LEU A 1 76 ? 16.613 7.860 4.560 1.00 89.56 76 LEU A CA 1
ATOM 596 C C . LEU A 1 76 ? 16.414 9.232 3.894 1.00 89.56 76 LEU A C 1
ATOM 598 O O . LEU A 1 76 ? 16.281 10.237 4.597 1.00 89.56 76 LEU A O 1
ATOM 602 N N . PRO A 1 77 ? 16.292 9.287 2.552 1.00 88.50 77 PRO A N 1
ATOM 603 C CA . PRO A 1 77 ? 15.920 10.513 1.860 1.00 88.50 77 PRO A CA 1
ATOM 604 C C . PRO A 1 77 ? 14.570 11.038 2.373 1.00 88.50 77 PRO A C 1
ATOM 606 O O . PRO A 1 77 ? 13.704 10.225 2.728 1.00 88.50 77 PRO A O 1
ATOM 609 N N . PRO A 1 78 ? 14.353 12.363 2.399 1.00 87.81 78 PRO A N 1
ATOM 610 C CA . PRO A 1 78 ? 13.082 12.936 2.817 1.00 87.81 78 PRO A CA 1
ATOM 611 C C . PRO A 1 78 ? 11.953 12.491 1.880 1.00 87.81 78 PRO A C 1
ATOM 613 O O . PRO A 1 78 ? 12.116 12.456 0.662 1.00 87.81 78 PRO A O 1
ATOM 616 N N . TYR A 1 79 ? 10.799 12.160 2.456 1.00 88.44 79 TYR A N 1
ATOM 617 C CA . TYR A 1 79 ? 9.598 11.811 1.707 1.00 88.44 79 TYR A CA 1
ATOM 618 C C . TYR A 1 79 ? 8.353 12.347 2.436 1.00 88.44 79 TYR A C 1
ATOM 620 O O . TYR A 1 79 ? 8.270 12.172 3.658 1.00 88.44 79 TYR A O 1
ATOM 628 N N . PRO A 1 80 ? 7.387 12.969 1.733 1.00 84.94 80 PRO A N 1
ATOM 629 C CA . PRO A 1 80 ? 7.318 13.163 0.278 1.00 84.94 80 PRO A CA 1
ATOM 630 C C . PRO A 1 80 ? 8.355 14.151 -0.275 1.00 84.94 80 PRO A C 1
ATOM 632 O O . PRO A 1 80 ? 8.718 15.125 0.380 1.00 84.94 80 PRO A O 1
ATOM 635 N N . THR A 1 81 ? 8.863 13.866 -1.477 1.00 73.75 81 THR A N 1
ATOM 636 C CA . THR A 1 81 ? 9.795 14.739 -2.210 1.00 73.75 81 THR A CA 1
ATOM 637 C C . THR A 1 81 ? 9.053 16.007 -2.638 1.00 73.75 81 THR A C 1
ATOM 639 O O . THR A 1 81 ? 7.904 15.910 -3.058 1.00 73.75 81 THR A O 1
ATOM 642 N N . GLN A 1 82 ? 9.685 17.185 -2.574 1.00 58.53 82 GLN A N 1
ATOM 643 C CA . GLN A 1 82 ? 9.041 18.455 -2.962 1.00 58.53 82 GLN A CA 1
ATOM 644 C C . GLN A 1 82 ? 8.479 18.437 -4.400 1.00 58.53 82 GLN A C 1
ATOM 646 O O . GLN A 1 82 ? 7.449 19.058 -4.651 1.00 58.53 82 GLN A O 1
ATOM 651 N N . GLU A 1 83 ? 9.071 17.647 -5.302 1.00 53.28 83 GLU A N 1
ATOM 652 C CA . GLU A 1 83 ? 8.582 17.397 -6.670 1.00 53.28 83 GLU A CA 1
ATOM 653 C C . GLU A 1 83 ? 7.193 16.736 -6.728 1.00 53.28 83 GLU A C 1
ATOM 655 O O . GLU A 1 83 ? 6.422 16.998 -7.642 1.00 53.28 83 GLU A O 1
ATOM 660 N N . VAL A 1 84 ? 6.823 15.923 -5.733 1.00 54.25 84 VAL A N 1
ATOM 661 C CA . VAL A 1 84 ? 5.490 15.286 -5.652 1.00 54.25 84 VAL A CA 1
ATOM 662 C C . VAL A 1 84 ? 4.411 16.302 -5.245 1.00 54.25 84 VAL A C 1
ATOM 664 O O . VAL A 1 84 ? 3.221 16.069 -5.437 1.00 54.25 84 VAL A O 1
ATOM 667 N N . THR A 1 85 ? 4.819 17.443 -4.687 1.00 51.00 85 THR A N 1
ATOM 668 C CA . THR A 1 85 ? 3.931 18.512 -4.206 1.00 51.00 85 THR A CA 1
ATOM 669 C C . THR A 1 85 ? 3.901 19.754 -5.099 1.00 51.00 85 THR A C 1
ATOM 671 O O . THR A 1 85 ? 3.032 20.598 -4.897 1.00 51.00 85 THR A O 1
ATOM 674 N N . ILE A 1 86 ? 4.812 19.885 -6.071 1.00 45.19 86 ILE A N 1
ATOM 675 C CA . ILE A 1 86 ? 4.931 21.068 -6.935 1.00 45.19 86 ILE A CA 1
ATOM 676 C C . ILE A 1 86 ? 4.907 20.608 -8.396 1.00 45.19 86 ILE A C 1
ATOM 678 O O . ILE A 1 86 ? 5.928 20.248 -8.974 1.00 45.19 86 ILE A O 1
ATOM 682 N N . SER A 1 87 ? 3.716 20.611 -8.993 1.00 43.66 87 SER A N 1
ATOM 683 C CA . SER A 1 87 ? 3.583 20.756 -10.442 1.00 43.66 87 SER A CA 1
ATOM 684 C C . SER A 1 87 ? 3.792 22.236 -10.742 1.00 43.66 87 SER A C 1
ATOM 686 O O . SER A 1 87 ? 2.875 22.996 -10.479 1.00 43.66 87 SER A O 1
ATOM 688 N N . ASP A 1 88 ? 5.003 22.651 -11.115 1.00 40.78 88 ASP A N 1
ATOM 689 C CA . ASP A 1 88 ? 5.251 23.764 -12.049 1.00 40.78 88 ASP A CA 1
ATOM 690 C C . ASP A 1 88 ? 6.752 24.085 -12.167 1.00 40.78 88 ASP A C 1
ATOM 692 O O . ASP A 1 88 ? 7.467 24.251 -11.180 1.00 40.78 88 ASP A O 1
ATOM 696 N N . GLU A 1 89 ? 7.182 24.146 -13.429 1.00 47.25 89 GLU A N 1
ATOM 697 C CA . GLU A 1 89 ? 8.265 24.953 -14.002 1.00 47.25 89 GLU A CA 1
ATOM 698 C C . GLU A 1 89 ? 9.587 25.089 -13.227 1.00 47.25 89 GLU A C 1
ATOM 700 O O . GLU A 1 89 ? 9.760 25.995 -12.417 1.00 47.25 89 GLU A O 1
ATOM 705 N N . GLN A 1 90 ? 10.606 24.318 -13.629 1.00 40.34 90 GLN A N 1
ATOM 706 C CA . GLN A 1 90 ? 11.988 24.813 -13.613 1.00 40.34 90 GLN A CA 1
ATOM 707 C C . GLN A 1 90 ? 12.788 24.292 -14.818 1.00 40.34 90 GLN A C 1
ATOM 709 O O . GLN A 1 90 ? 13.192 23.132 -14.880 1.00 40.34 90 GLN A O 1
ATOM 714 N N . ASP A 1 91 ? 13.050 25.208 -15.757 1.00 42.41 91 ASP A N 1
ATOM 715 C CA . ASP A 1 91 ? 14.057 25.134 -16.824 1.00 42.41 91 ASP A CA 1
ATOM 716 C C . ASP A 1 91 ? 15.483 25.152 -16.225 1.00 42.41 91 ASP A C 1
ATOM 718 O O . ASP A 1 91 ? 16.241 26.119 -16.348 1.00 42.41 91 ASP A O 1
ATOM 722 N N . GLN A 1 92 ? 15.883 24.076 -15.548 1.00 39.19 92 GLN A N 1
ATOM 723 C CA . GLN A 1 92 ? 17.300 23.767 -15.347 1.00 39.19 92 GLN A CA 1
ATOM 724 C C . GLN A 1 92 ? 17.643 22.451 -16.042 1.00 39.19 92 GLN A C 1
ATOM 726 O O . GLN A 1 92 ? 16.858 21.508 -15.967 1.00 39.19 92 GLN A O 1
ATOM 731 N N . PRO A 1 93 ? 18.815 22.341 -16.703 1.00 40.31 93 PRO A N 1
ATOM 732 C CA . PRO A 1 93 ? 19.282 21.048 -17.179 1.00 40.31 93 PRO A CA 1
ATOM 733 C C . PRO A 1 93 ? 19.416 20.135 -15.952 1.00 40.31 93 PRO A C 1
ATOM 735 O O . PRO A 1 93 ? 20.204 20.462 -15.058 1.00 40.31 93 PRO A O 1
ATOM 738 N N . PRO A 1 94 ? 18.652 19.032 -15.852 1.00 51.41 94 PRO A N 1
ATOM 739 C CA . PRO A 1 94 ? 18.696 18.200 -14.667 1.00 51.41 94 PRO A CA 1
ATOM 740 C C . PRO A 1 94 ? 20.085 17.573 -14.596 1.00 51.41 94 PRO A C 1
ATOM 742 O O . PRO A 1 94 ? 20.461 16.750 -15.432 1.00 51.41 94 PRO A O 1
ATOM 745 N N . CYS A 1 95 ? 20.876 17.981 -13.603 1.00 47.94 95 CYS A N 1
ATOM 746 C CA . CYS A 1 95 ? 21.993 17.165 -13.162 1.00 47.94 95 CYS A CA 1
ATOM 747 C C . CYS A 1 95 ? 21.372 15.846 -12.696 1.00 47.94 95 CYS A C 1
ATOM 749 O O . CYS A 1 95 ? 20.691 15.820 -11.670 1.00 47.94 95 CYS A O 1
ATOM 751 N N . LEU A 1 96 ? 21.503 14.792 -13.507 1.00 60.25 96 LEU A N 1
ATOM 752 C CA . LEU A 1 96 ? 20.890 13.502 -13.210 1.00 60.25 96 LEU A CA 1
ATOM 753 C C . LEU A 1 96 ? 21.370 13.044 -11.828 1.00 60.25 96 LEU A C 1
ATOM 755 O O . LEU A 1 96 ? 22.583 13.064 -11.576 1.00 60.25 96 LEU A O 1
ATOM 759 N N . PRO A 1 97 ? 20.458 12.646 -10.927 1.00 70.00 97 PRO A N 1
ATOM 760 C CA . PRO A 1 97 ? 20.862 12.204 -9.608 1.00 70.00 97 PRO A CA 1
ATOM 761 C C . PRO A 1 97 ? 21.801 10.999 -9.760 1.00 70.00 97 PRO A C 1
ATOM 763 O O . PRO A 1 97 ? 21.546 10.063 -10.521 1.00 70.00 97 PRO A O 1
ATOM 766 N N . GLN A 1 98 ? 22.946 11.047 -9.076 1.00 78.25 98 GLN A N 1
ATOM 767 C CA . GLN A 1 98 ? 23.948 9.976 -9.142 1.00 78.25 98 GLN A CA 1
ATOM 768 C C . GLN A 1 98 ? 23.459 8.700 -8.444 1.00 78.25 98 GLN A C 1
ATOM 770 O O . GLN A 1 98 ? 23.917 7.600 -8.757 1.00 78.25 98 GLN A O 1
ATOM 775 N N . THR A 1 99 ? 22.499 8.844 -7.531 1.00 85.50 99 THR A N 1
ATOM 776 C CA . THR A 1 99 ? 21.861 7.761 -6.788 1.00 85.50 99 THR A CA 1
ATOM 777 C C . THR A 1 99 ? 20.341 7.836 -6.920 1.00 85.50 99 THR A C 1
ATOM 779 O O . THR A 1 99 ? 19.769 8.886 -7.197 1.00 85.50 99 THR A O 1
ATOM 782 N N . CYS A 1 100 ? 19.677 6.704 -6.748 1.00 86.12 100 CYS A N 1
ATOM 783 C CA . CYS A 1 100 ? 18.231 6.562 -6.756 1.00 86.12 100 CYS A CA 1
ATOM 784 C C . CYS A 1 100 ? 17.800 5.603 -5.648 1.00 86.12 100 CYS A C 1
ATOM 786 O O . CYS A 1 100 ? 18.588 4.795 -5.151 1.00 86.12 100 CYS A O 1
ATOM 788 N N . GLU A 1 101 ? 16.533 5.697 -5.269 1.00 89.31 101 GLU A N 1
ATOM 789 C CA . GLU A 1 101 ? 15.928 4.752 -4.342 1.00 89.31 101 GLU A CA 1
ATOM 790 C C . GLU A 1 101 ? 15.536 3.476 -5.085 1.00 89.31 101 GLU A C 1
ATOM 792 O O . GLU A 1 101 ? 14.999 3.529 -6.193 1.00 89.31 101 GLU A O 1
ATOM 797 N N . TRP A 1 102 ? 15.767 2.322 -4.468 1.00 88.12 102 TRP A N 1
ATOM 798 C CA . TRP A 1 102 ? 15.421 1.031 -5.045 1.00 88.12 102 TRP A CA 1
ATOM 799 C C . TRP A 1 102 ? 14.857 0.088 -3.987 1.00 88.12 102 TRP A C 1
ATOM 801 O O . TRP A 1 102 ? 15.249 0.129 -2.820 1.00 88.12 102 TRP A O 1
ATOM 811 N N . SER A 1 103 ? 13.943 -0.786 -4.400 1.00 90.31 103 SER A N 1
ATOM 812 C CA . SER A 1 103 ? 13.398 -1.841 -3.553 1.00 90.31 103 SER A CA 1
ATOM 813 C C . SER A 1 103 ? 13.305 -3.154 -4.319 1.00 90.31 103 SER A C 1
ATOM 815 O O . SER A 1 103 ? 13.077 -3.178 -5.530 1.00 90.31 103 SER A O 1
ATOM 817 N N . THR A 1 104 ? 13.466 -4.259 -3.596 1.00 88.50 104 THR A N 1
ATOM 818 C CA . THR A 1 104 ? 13.249 -5.597 -4.139 1.00 88.50 104 THR A CA 1
ATOM 819 C C . THR A 1 104 ? 11.768 -5.795 -4.451 1.00 88.50 104 THR A C 1
ATOM 821 O O . THR A 1 104 ? 10.926 -5.766 -3.554 1.00 88.50 104 THR A O 1
ATOM 824 N N . TYR A 1 105 ? 11.448 -6.035 -5.722 1.00 85.06 105 TYR A N 1
ATOM 825 C CA . TYR A 1 105 ? 10.075 -6.282 -6.152 1.00 85.06 105 TYR A CA 1
ATOM 826 C C . TYR A 1 105 ? 9.577 -7.669 -5.721 1.00 85.06 105 TYR A C 1
ATOM 828 O O . TYR A 1 105 ? 10.264 -8.679 -5.890 1.00 85.06 105 TYR A O 1
ATOM 836 N N . HIS A 1 106 ? 8.330 -7.724 -5.254 1.00 87.06 106 HIS A N 1
ATOM 837 C CA . HIS A 1 106 ? 7.576 -8.961 -5.084 1.00 87.06 106 HIS A CA 1
ATOM 838 C C . HIS A 1 106 ? 6.093 -8.707 -5.410 1.00 87.06 106 HIS A C 1
ATOM 840 O O . HIS A 1 106 ? 5.547 -7.716 -4.925 1.00 87.06 106 HIS A O 1
ATOM 846 N N . PRO A 1 107 ? 5.390 -9.594 -6.144 1.00 84.31 107 PRO A N 1
ATOM 847 C CA . PRO A 1 107 ? 3.996 -9.356 -6.546 1.00 84.31 107 PRO A CA 1
ATOM 848 C C . PRO A 1 107 ? 3.043 -9.061 -5.376 1.00 84.31 107 PRO A C 1
ATOM 850 O O . PRO A 1 107 ? 2.144 -8.236 -5.488 1.00 84.31 107 PRO A O 1
ATOM 853 N N . LEU A 1 108 ? 3.265 -9.701 -4.223 1.00 88.88 108 LEU A N 1
ATOM 854 C CA . LEU A 1 108 ? 2.464 -9.499 -3.004 1.00 88.88 108 LEU A CA 1
ATOM 855 C C . LEU A 1 108 ? 2.932 -8.334 -2.114 1.00 88.88 108 LEU A C 1
ATOM 857 O O . LEU A 1 108 ? 2.343 -8.111 -1.060 1.00 88.88 108 LEU A O 1
ATOM 861 N N . LEU A 1 109 ? 3.995 -7.610 -2.487 1.00 90.81 109 LEU A N 1
ATOM 862 C CA . LEU A 1 109 ? 4.571 -6.556 -1.646 1.00 90.81 109 LEU A CA 1
ATOM 863 C C . LEU A 1 109 ? 3.547 -5.457 -1.350 1.00 90.81 109 LEU A C 1
ATOM 865 O O . LEU A 1 109 ? 3.310 -5.128 -0.190 1.00 90.81 109 LEU A O 1
ATOM 869 N N . THR A 1 110 ? 2.893 -4.942 -2.390 1.00 90.75 110 THR A N 1
ATOM 870 C CA . THR A 1 110 ? 1.866 -3.901 -2.274 1.00 90.75 110 THR A CA 1
ATOM 871 C C . THR A 1 110 ? 0.727 -4.336 -1.353 1.00 90.75 110 THR A C 1
ATOM 873 O O . THR A 1 110 ? 0.332 -3.580 -0.467 1.00 90.75 110 THR A O 1
ATOM 876 N N . ASP A 1 111 ? 0.229 -5.566 -1.489 1.00 91.69 111 ASP A N 1
ATOM 877 C CA . ASP A 1 111 ? -0.852 -6.075 -0.638 1.00 91.69 111 ASP A CA 1
ATOM 878 C C . ASP A 1 111 ? -0.417 -6.253 0.826 1.00 91.69 111 ASP A C 1
ATOM 880 O O . ASP A 1 111 ? -1.157 -5.903 1.752 1.00 91.69 111 ASP A O 1
ATOM 884 N N . ALA A 1 112 ? 0.823 -6.697 1.051 1.00 95.50 112 ALA A N 1
ATOM 885 C CA . ALA A 1 112 ? 1.404 -6.808 2.384 1.00 95.50 112 ALA A CA 1
ATOM 886 C C . ALA A 1 112 ? 1.572 -5.438 3.064 1.00 95.50 112 ALA A C 1
ATOM 888 O O . ALA A 1 112 ? 1.267 -5.308 4.252 1.00 95.50 112 ALA A O 1
ATOM 889 N N . LEU A 1 113 ? 2.000 -4.409 2.322 1.00 95.94 113 LEU A N 1
ATOM 890 C CA . LEU A 1 113 ? 2.151 -3.039 2.826 1.00 95.94 113 LEU A CA 1
ATOM 891 C C . LEU A 1 113 ? 0.806 -2.457 3.279 1.00 95.94 113 LEU A C 1
ATOM 893 O O . LEU A 1 113 ? 0.694 -1.968 4.403 1.00 95.94 113 LEU A O 1
ATOM 897 N N . HIS A 1 114 ? -0.242 -2.569 2.461 1.00 95.94 114 HIS A N 1
ATOM 898 C CA . HIS A 1 114 ? -1.574 -2.090 2.841 1.00 95.94 114 HIS A CA 1
ATOM 899 C C . HIS A 1 114 ? -2.171 -2.909 3.995 1.00 95.94 114 HIS A C 1
ATOM 901 O O . HIS A 1 114 ? -2.729 -2.345 4.940 1.00 95.94 114 HIS A O 1
ATOM 907 N N . SER A 1 115 ? -1.987 -4.233 3.987 1.00 96.62 115 SER A N 1
ATOM 908 C CA . SER A 1 115 ? -2.400 -5.106 5.094 1.00 96.62 115 SER A CA 1
ATOM 909 C C . SER A 1 115 ? -1.716 -4.733 6.412 1.00 96.62 115 SER A C 1
ATOM 911 O O . SER A 1 115 ? -2.342 -4.780 7.476 1.00 96.62 115 SER A O 1
ATOM 913 N N . LEU A 1 116 ? -0.448 -4.315 6.356 1.00 97.50 116 LEU A N 1
ATOM 914 C CA . LEU A 1 116 ? 0.307 -3.830 7.508 1.00 97.50 116 LEU A CA 1
ATOM 915 C C . LEU A 1 116 ? -0.301 -2.534 8.067 1.00 97.50 116 LEU A C 1
ATOM 917 O O . LEU A 1 116 ? -0.503 -2.437 9.281 1.00 97.50 116 LEU A O 1
ATOM 921 N N . LEU A 1 117 ? -0.673 -1.578 7.209 1.00 97.31 117 LEU A N 1
ATOM 922 C CA . LEU A 1 117 ? -1.338 -0.335 7.630 1.00 97.31 117 LEU A CA 1
ATOM 923 C C . LEU A 1 117 ? -2.695 -0.611 8.295 1.00 97.31 117 LEU A C 1
ATOM 925 O O . LEU A 1 117 ? -2.968 -0.109 9.389 1.00 97.31 117 LEU A O 1
ATOM 929 N N . LEU A 1 118 ? -3.507 -1.494 7.706 1.00 96.56 118 LEU A N 1
ATOM 930 C CA . LEU A 1 118 ? -4.780 -1.928 8.294 1.00 96.56 118 LEU A CA 1
ATOM 931 C C . LEU A 1 118 ? -4.571 -2.617 9.654 1.00 96.56 118 LEU A C 1
ATOM 933 O O . LEU A 1 118 ? -5.331 -2.385 10.599 1.00 96.56 118 LEU A O 1
ATOM 937 N N . CYS A 1 119 ? -3.512 -3.420 9.807 1.00 97.38 119 CYS A N 1
ATOM 938 C CA . CYS A 1 119 ? -3.155 -4.001 11.102 1.00 97.38 119 CYS A CA 1
ATOM 939 C C . CYS A 1 119 ? -2.819 -2.919 12.136 1.00 97.38 119 CYS A C 1
ATOM 941 O O . CYS A 1 119 ? -3.284 -3.023 13.276 1.00 97.38 119 CYS A O 1
ATOM 943 N N . HIS A 1 120 ? -2.082 -1.868 11.754 1.00 96.06 120 HIS A N 1
ATOM 944 C CA . HIS A 1 120 ? -1.783 -0.728 12.627 1.00 96.06 120 HIS A CA 1
ATOM 945 C C . HIS A 1 120 ? -3.041 0.032 13.078 1.00 96.06 120 HIS A C 1
ATOM 947 O O . HIS A 1 120 ? -3.139 0.391 14.258 1.00 96.06 120 HIS A O 1
ATOM 953 N N . CYS A 1 121 ? -4.042 0.186 12.203 1.00 94.94 121 CYS A N 1
ATOM 954 C CA . CYS A 1 121 ? -5.366 0.700 12.574 1.00 94.94 121 CYS A CA 1
ATOM 955 C C . CYS A 1 121 ? -6.034 -0.180 13.642 1.00 94.94 121 CYS A C 1
ATOM 957 O O . CYS A 1 121 ? -6.476 0.302 14.689 1.00 94.94 121 CYS A O 1
ATOM 959 N N . LEU A 1 122 ? -6.065 -1.498 13.422 1.00 95.25 122 LEU A N 1
ATOM 960 C CA . L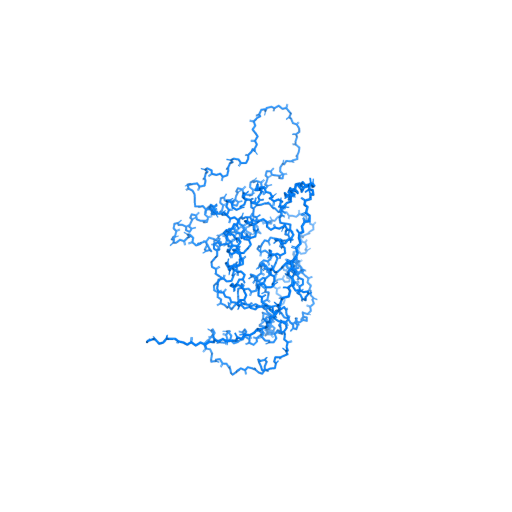EU A 1 122 ? -6.728 -2.444 14.322 1.00 95.25 122 LEU A CA 1
ATOM 961 C C . LEU A 1 122 ? -6.068 -2.521 15.705 1.00 95.25 122 LEU A C 1
ATOM 963 O O . LEU A 1 122 ? -6.765 -2.651 16.717 1.00 95.25 122 LEU A O 1
ATOM 967 N N . ILE A 1 123 ? -4.737 -2.431 15.782 1.00 95.25 123 ILE A N 1
ATOM 968 C CA . ILE A 1 123 ? -4.022 -2.425 17.069 1.00 95.25 123 ILE A CA 1
ATOM 969 C C . ILE A 1 123 ? -4.027 -1.057 17.761 1.00 95.25 123 ILE A C 1
ATOM 971 O O . ILE A 1 123 ? -3.668 -1.011 18.939 1.00 95.25 123 ILE A O 1
ATOM 975 N N . GLN A 1 124 ? -4.499 -0.002 17.084 1.00 92.94 124 GLN A N 1
ATOM 976 C CA . GLN A 1 124 ? -4.490 1.392 17.542 1.00 92.94 124 GLN A CA 1
ATOM 977 C C . GLN A 1 124 ? -3.070 1.902 17.823 1.00 92.94 124 GLN A C 1
ATOM 979 O O . GLN A 1 124 ? -2.772 2.404 18.910 1.00 92.94 124 GLN A O 1
ATOM 984 N N . THR A 1 125 ? -2.178 1.742 16.844 1.00 92.75 125 THR A N 1
ATOM 985 C CA . THR A 1 125 ? -0.880 2.428 16.853 1.00 92.75 125 THR A CA 1
ATOM 986 C C . THR A 1 125 ? -1.089 3.945 16.927 1.00 92.75 125 THR A C 1
ATOM 988 O O . THR A 1 125 ? -2.103 4.465 16.460 1.00 92.75 125 THR A O 1
ATOM 991 N N . SER A 1 126 ? -0.154 4.669 17.553 1.00 91.69 126 SER A N 1
ATOM 992 C CA . SER A 1 126 ? -0.276 6.124 17.696 1.00 91.69 126 SER A CA 1
ATOM 993 C C . SER A 1 126 ? -0.391 6.813 16.330 1.00 91.69 126 SER A C 1
ATOM 995 O O . SER A 1 126 ? 0.253 6.388 15.374 1.00 91.69 126 SER A O 1
ATOM 997 N N . ALA A 1 127 ? -1.163 7.902 16.238 1.00 90.25 127 ALA A N 1
ATOM 998 C CA . ALA A 1 127 ? -1.377 8.603 14.967 1.00 90.25 127 ALA A CA 1
ATOM 999 C C . ALA A 1 127 ? -0.058 9.048 14.306 1.00 90.25 127 ALA A C 1
ATOM 1001 O O . ALA A 1 127 ? 0.091 8.929 13.097 1.00 90.25 127 ALA A O 1
ATOM 1002 N N . LYS A 1 128 ? 0.933 9.482 15.101 1.00 91.69 128 LYS A N 1
ATOM 1003 C CA . LYS A 1 128 ? 2.266 9.873 14.603 1.00 91.69 128 LYS A CA 1
ATOM 1004 C C . LYS A 1 128 ? 3.045 8.697 14.011 1.00 91.69 128 LYS A C 1
ATOM 1006 O O . LYS A 1 128 ? 3.693 8.840 12.981 1.00 91.69 128 LYS A O 1
ATOM 1011 N N . GLU A 1 129 ? 2.992 7.542 14.666 1.00 93.56 129 GLU A N 1
ATOM 1012 C CA . GLU A 1 129 ? 3.670 6.332 14.199 1.00 93.56 129 GLU A CA 1
ATOM 1013 C C . GLU A 1 129 ? 2.972 5.749 12.963 1.00 93.56 129 GLU A C 1
ATOM 1015 O O . GLU A 1 129 ? 3.639 5.427 11.983 1.00 93.56 129 GLU A O 1
ATOM 1020 N N . LEU A 1 130 ? 1.635 5.710 12.959 1.00 94.00 130 LEU A N 1
ATOM 1021 C CA . LEU A 1 130 ? 0.848 5.300 11.797 1.00 94.00 130 LEU A CA 1
ATOM 1022 C C . LEU A 1 130 ? 1.083 6.232 10.601 1.00 94.00 130 LEU A C 1
ATOM 1024 O O . LEU A 1 130 ? 1.234 5.744 9.486 1.00 94.00 130 LEU A O 1
ATOM 1028 N N . LEU A 1 131 ? 1.176 7.547 10.820 1.00 93.75 131 LEU A N 1
ATOM 1029 C CA . LEU A 1 131 ? 1.507 8.520 9.775 1.00 93.75 131 LEU A CA 1
ATOM 1030 C C . LEU A 1 131 ? 2.873 8.224 9.149 1.00 93.75 131 LEU A C 1
ATOM 1032 O O . LEU A 1 131 ? 2.994 8.161 7.929 1.00 93.75 131 LEU A O 1
ATOM 1036 N N . ARG A 1 132 ? 3.894 7.966 9.972 1.00 93.81 132 ARG A N 1
ATOM 1037 C CA . ARG A 1 132 ? 5.217 7.572 9.475 1.00 93.81 132 ARG A CA 1
ATOM 1038 C C . ARG A 1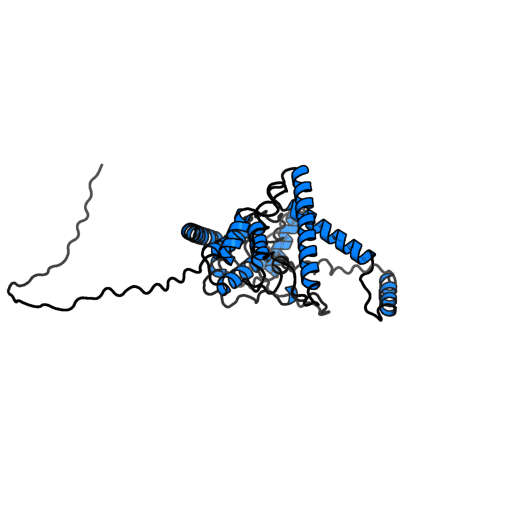 132 ? 5.153 6.276 8.664 1.00 93.81 132 ARG A C 1
ATOM 1040 O O . ARG A 1 132 ? 5.725 6.223 7.581 1.00 93.81 132 ARG A O 1
ATOM 1047 N N . HIS A 1 133 ? 4.456 5.249 9.156 1.00 96.12 133 HIS A N 1
ATOM 1048 C CA . HIS A 1 133 ? 4.299 3.985 8.423 1.00 96.12 133 HIS A CA 1
ATOM 1049 C C . HIS A 1 133 ? 3.539 4.180 7.112 1.00 96.12 133 HIS A C 1
ATOM 1051 O O . HIS A 1 133 ? 3.889 3.562 6.116 1.00 96.12 133 HIS A O 1
ATOM 1057 N N . THR A 1 134 ? 2.560 5.083 7.093 1.00 95.50 134 THR A N 1
ATOM 1058 C CA . THR A 1 134 ? 1.804 5.445 5.891 1.00 95.50 134 THR A CA 1
ATOM 1059 C C . THR A 1 134 ? 2.723 6.062 4.837 1.00 95.50 134 THR A C 1
ATOM 1061 O O . THR A 1 134 ? 2.714 5.617 3.694 1.00 95.50 134 THR A O 1
ATOM 1064 N N . TYR A 1 135 ? 3.584 7.011 5.218 1.00 95.19 135 TYR A N 1
ATOM 1065 C CA . TYR A 1 135 ? 4.570 7.586 4.298 1.00 95.19 135 TYR A CA 1
ATOM 1066 C C . TYR A 1 135 ? 5.613 6.568 3.826 1.00 95.19 135 TYR A C 1
ATOM 1068 O O . TYR A 1 135 ? 5.960 6.559 2.650 1.00 95.19 135 TYR A O 1
ATOM 1076 N N . MET A 1 136 ? 6.099 5.684 4.704 1.00 95.75 136 MET A N 1
ATOM 1077 C CA . MET A 1 136 ? 7.033 4.628 4.290 1.00 95.75 136 MET A CA 1
ATOM 1078 C C . MET A 1 136 ? 6.374 3.621 3.344 1.00 95.75 136 MET A C 1
ATOM 1080 O O . MET A 1 136 ? 6.983 3.222 2.358 1.00 95.75 136 MET A O 1
ATOM 1084 N N . ALA A 1 137 ? 5.117 3.253 3.588 1.00 95.94 137 ALA A N 1
ATOM 1085 C CA . ALA A 1 137 ? 4.362 2.398 2.684 1.00 95.94 137 ALA A CA 1
ATOM 1086 C C . ALA A 1 137 ? 4.140 3.074 1.325 1.00 95.94 137 ALA A C 1
ATOM 1088 O O . ALA A 1 137 ? 4.427 2.451 0.311 1.00 95.94 137 ALA A O 1
ATOM 1089 N N . ALA A 1 138 ? 3.719 4.343 1.285 1.00 94.25 138 ALA A N 1
ATOM 1090 C CA . ALA A 1 138 ? 3.532 5.080 0.030 1.00 94.25 138 ALA A CA 1
ATOM 1091 C C . ALA A 1 138 ? 4.831 5.169 -0.786 1.00 94.25 138 ALA A C 1
ATOM 1093 O O . ALA A 1 138 ? 4.840 4.906 -1.987 1.00 94.25 138 ALA A O 1
ATOM 1094 N N . ARG A 1 139 ? 5.952 5.444 -0.108 1.00 92.88 139 ARG A N 1
ATOM 1095 C CA . ARG A 1 139 ? 7.295 5.434 -0.696 1.00 92.88 139 ARG A CA 1
ATOM 1096 C C . ARG A 1 139 ? 7.631 4.091 -1.347 1.00 92.88 139 ARG A C 1
ATOM 1098 O O . ARG A 1 139 ? 8.112 4.082 -2.472 1.00 92.88 139 ARG A O 1
ATOM 1105 N N . LEU A 1 140 ? 7.376 2.975 -0.662 1.00 92.88 140 LEU A N 1
ATOM 1106 C CA . LEU A 1 140 ? 7.665 1.631 -1.176 1.00 92.88 140 LEU A CA 1
ATOM 1107 C C . LEU A 1 140 ? 6.702 1.203 -2.290 1.00 92.88 140 LEU A C 1
ATOM 1109 O O . LEU A 1 140 ? 7.149 0.619 -3.272 1.00 92.88 140 LEU A O 1
ATOM 1113 N N . VAL A 1 141 ? 5.408 1.521 -2.173 1.00 91.06 141 VAL A N 1
ATOM 1114 C CA . VAL A 1 141 ? 4.404 1.263 -3.221 1.00 91.06 141 VAL A CA 1
ATOM 1115 C C . VAL A 1 141 ? 4.811 1.961 -4.511 1.00 91.06 141 VAL A C 1
ATOM 1117 O O . VAL A 1 141 ? 4.857 1.323 -5.554 1.00 91.06 141 VAL A O 1
ATOM 1120 N N . ARG A 1 142 ? 5.216 3.230 -4.422 1.00 88.38 142 ARG A N 1
ATOM 1121 C CA . ARG A 1 142 ? 5.721 4.008 -5.553 1.00 88.38 142 ARG A CA 1
ATOM 1122 C C . ARG A 1 142 ? 6.929 3.372 -6.259 1.00 88.38 142 ARG A C 1
ATOM 1124 O O . ARG A 1 142 ? 7.072 3.531 -7.466 1.00 88.38 142 ARG A O 1
ATOM 1131 N N . LEU A 1 143 ? 7.818 2.709 -5.515 1.00 86.25 143 LEU A N 1
ATOM 1132 C CA . LEU A 1 143 ? 8.993 2.021 -6.073 1.00 86.25 143 LEU A CA 1
ATOM 1133 C C . LEU A 1 143 ? 8.647 0.651 -6.668 1.00 86.25 143 LEU A C 1
ATOM 1135 O O . LEU A 1 143 ? 9.367 0.163 -7.534 1.00 86.25 143 LEU A O 1
ATOM 1139 N N . ALA A 1 144 ? 7.577 0.026 -6.177 1.00 83.56 144 ALA A N 1
ATOM 1140 C CA . ALA A 1 144 ? 7.072 -1.247 -6.675 1.00 83.56 144 ALA A CA 1
ATOM 1141 C C . ALA A 1 144 ? 6.123 -1.086 -7.877 1.00 83.56 144 ALA A C 1
ATOM 1143 O O . ALA A 1 144 ? 5.849 -2.071 -8.565 1.00 83.56 144 ALA A O 1
ATOM 1144 N N . ASP A 1 145 ? 5.607 0.122 -8.116 1.00 74.31 145 ASP A N 1
ATOM 1145 C CA . ASP A 1 145 ? 4.688 0.418 -9.210 1.00 74.31 145 ASP A CA 1
ATOM 1146 C C . ASP A 1 145 ? 5.448 0.674 -10.522 1.00 74.31 145 ASP A C 1
ATOM 1148 O O . ASP A 1 145 ? 6.370 1.488 -10.587 1.00 74.31 145 ASP A O 1
ATOM 1152 N N . GLY A 1 146 ? 5.083 -0.059 -11.575 1.00 61.12 146 GLY A N 1
ATOM 1153 C CA . GLY A 1 146 ? 5.681 0.070 -12.908 1.00 61.12 146 GLY A CA 1
ATOM 1154 C C . GLY A 1 146 ? 7.073 -0.550 -13.105 1.00 61.12 146 GLY A C 1
ATOM 1155 O O . GLY A 1 146 ? 7.623 -0.420 -14.202 1.00 61.12 146 GLY A O 1
ATOM 1156 N N . TYR A 1 147 ? 7.653 -1.236 -12.108 1.00 59.97 147 TYR A N 1
ATOM 1157 C CA . TYR A 1 147 ? 8.985 -1.834 -12.256 1.00 59.97 147 TYR A CA 1
ATOM 1158 C C . TYR A 1 147 ? 9.235 -3.128 -11.446 1.00 59.97 147 TYR A C 1
ATOM 1160 O O . TYR A 1 147 ? 9.057 -3.136 -10.227 1.00 59.97 147 TYR A O 1
ATOM 1168 N N . PRO A 1 148 ? 9.755 -4.208 -12.077 1.00 58.28 148 PRO A N 1
ATOM 1169 C CA . PRO A 1 148 ? 9.876 -4.417 -13.531 1.00 58.28 148 PRO A CA 1
ATOM 1170 C C . PRO A 1 148 ? 8.512 -4.309 -14.232 1.00 58.28 148 PRO A C 1
ATOM 1172 O O . PRO A 1 148 ? 7.502 -4.239 -13.543 1.00 58.28 148 PRO A O 1
ATOM 1175 N N . ILE A 1 149 ? 8.473 -4.280 -15.574 1.00 63.38 149 ILE A N 1
ATOM 1176 C CA . ILE A 1 149 ? 7.226 -4.188 -16.364 1.00 63.38 149 ILE A CA 1
ATOM 1177 C C . ILE A 1 149 ? 6.313 -5.374 -16.017 1.00 63.38 149 ILE A C 1
ATOM 1179 O O . ILE A 1 149 ? 6.356 -6.436 -16.636 1.00 63.38 149 ILE A O 1
ATOM 1183 N N . PHE A 1 150 ? 5.494 -5.188 -14.996 1.00 62.84 150 PHE A N 1
ATOM 1184 C CA . PHE A 1 150 ? 4.512 -6.124 -14.502 1.00 62.84 150 PHE A CA 1
ATOM 1185 C C . PHE A 1 150 ? 3.204 -5.366 -14.377 1.00 62.84 150 PHE A C 1
ATOM 1187 O O . PHE A 1 150 ? 3.178 -4.182 -14.044 1.00 62.84 150 PHE A O 1
ATOM 1194 N N . GLN A 1 151 ? 2.105 -6.062 -14.649 1.00 63.38 151 GLN A N 1
ATOM 1195 C CA . GLN A 1 151 ? 0.794 -5.549 -14.296 1.00 63.38 151 GLN A CA 1
ATOM 1196 C C . GLN A 1 151 ? 0.776 -5.286 -12.785 1.00 63.38 151 GLN A C 1
ATOM 1198 O O . GLN A 1 151 ? 1.197 -6.153 -12.011 1.00 63.38 151 GLN A O 1
ATOM 1203 N N . ALA A 1 152 ? 0.314 -4.100 -12.376 1.00 63.47 152 ALA A N 1
ATOM 1204 C CA . ALA A 1 152 ? 0.159 -3.771 -10.965 1.00 63.47 152 ALA A CA 1
ATOM 1205 C C . ALA A 1 152 ? -0.640 -4.882 -10.268 1.00 63.47 152 ALA A C 1
ATOM 1207 O O . ALA A 1 152 ? -1.650 -5.368 -10.790 1.00 63.47 152 ALA A O 1
ATOM 1208 N N . SER A 1 153 ? -0.157 -5.338 -9.111 1.00 65.06 153 SER A N 1
ATOM 1209 C CA . SER A 1 153 ? -0.846 -6.394 -8.384 1.00 65.06 153 SER A CA 1
ATOM 1210 C C . SER A 1 153 ? -2.167 -5.873 -7.836 1.00 65.06 153 SER A C 1
ATOM 1212 O O . SER A 1 153 ? -2.234 -4.846 -7.156 1.00 65.06 153 SER A O 1
ATOM 1214 N N . ARG A 1 154 ? -3.236 -6.614 -8.131 1.00 71.12 154 ARG A N 1
ATOM 1215 C CA . ARG A 1 154 ? -4.544 -6.390 -7.520 1.00 71.12 154 ARG A CA 1
ATOM 1216 C C . ARG A 1 154 ? -4.408 -6.638 -6.019 1.00 71.12 154 ARG A C 1
ATOM 1218 O O . ARG A 1 154 ? -3.808 -7.627 -5.599 1.00 71.12 154 ARG A O 1
ATOM 1225 N N . SER A 1 155 ? -4.875 -5.684 -5.220 1.00 78.38 155 SER A N 1
ATOM 1226 C CA . SER A 1 155 ? -4.750 -5.718 -3.764 1.00 78.38 155 SER A CA 1
ATOM 1227 C C . SER A 1 155 ? -6.073 -5.301 -3.126 1.00 78.38 155 SER A C 1
ATOM 1229 O O . SER A 1 155 ? -6.390 -4.108 -3.080 1.00 78.38 155 SER A O 1
ATOM 1231 N N . PRO A 1 156 ? -6.837 -6.249 -2.559 1.00 82.12 156 PRO A N 1
ATOM 1232 C CA . PRO A 1 156 ? -8.023 -5.931 -1.771 1.00 82.12 156 PRO A CA 1
ATOM 1233 C C . PRO A 1 156 ? -7.693 -5.053 -0.562 1.00 82.12 156 PRO A C 1
ATOM 1235 O O . PRO A 1 156 ? -8.516 -4.246 -0.129 1.00 82.12 156 PRO A O 1
ATOM 1238 N N . ALA A 1 157 ? -6.488 -5.201 0.000 1.00 89.88 157 ALA A N 1
ATOM 1239 C CA . ALA A 1 157 ? -6.036 -4.376 1.111 1.00 89.88 157 ALA A CA 1
ATOM 1240 C C . ALA A 1 157 ? -5.821 -2.910 0.698 1.00 89.88 157 ALA A C 1
ATOM 1242 O O . ALA A 1 157 ? -6.106 -2.021 1.500 1.00 89.88 157 ALA A O 1
ATOM 1243 N N . ARG A 1 158 ? -5.382 -2.640 -0.543 1.00 88.50 158 ARG A N 1
ATOM 1244 C CA . ARG A 1 158 ? -5.279 -1.278 -1.096 1.00 88.50 158 ARG A CA 1
ATOM 1245 C C . ARG A 1 158 ? -6.639 -0.594 -1.132 1.00 88.50 158 ARG A C 1
ATOM 1247 O O . ARG A 1 158 ? -6.766 0.505 -0.601 1.00 88.50 158 ARG A O 1
ATOM 1254 N N . SER A 1 159 ? -7.653 -1.242 -1.705 1.00 84.50 159 SER A N 1
ATOM 1255 C CA . SER A 1 159 ? -9.008 -0.675 -1.776 1.00 84.50 159 SER A CA 1
ATOM 1256 C C . SER A 1 159 ? -9.569 -0.382 -0.386 1.00 84.50 159 SER A C 1
ATOM 1258 O O . SER A 1 159 ? -10.144 0.681 -0.157 1.00 84.50 159 SER A O 1
ATOM 1260 N N . ASP A 1 160 ? -9.349 -1.290 0.567 1.00 90.75 160 ASP A N 1
ATOM 1261 C CA . ASP A 1 160 ? -9.776 -1.079 1.946 1.00 90.75 160 ASP A CA 1
ATOM 1262 C C . ASP A 1 160 ? -9.037 0.074 2.621 1.00 90.75 160 ASP A C 1
ATOM 1264 O O . ASP A 1 160 ? -9.654 0.849 3.345 1.00 90.75 160 ASP A O 1
ATOM 1268 N N . TRP A 1 161 ? -7.730 0.194 2.394 1.00 93.19 161 TRP A N 1
ATOM 1269 C CA . TRP A 1 161 ? -6.921 1.276 2.940 1.00 93.19 161 TRP A CA 1
ATOM 1270 C C . TRP A 1 161 ? -7.372 2.645 2.427 1.00 93.19 161 TRP A C 1
ATOM 1272 O O . TRP A 1 161 ? -7.605 3.549 3.229 1.00 93.19 161 TRP A O 1
ATOM 1282 N N . VAL A 1 162 ? -7.558 2.782 1.112 1.00 89.44 162 VAL A N 1
ATOM 1283 C CA . VAL A 1 162 ? -8.038 4.026 0.488 1.00 89.44 162 VAL A CA 1
ATOM 1284 C C . VAL A 1 162 ? -9.416 4.403 1.027 1.00 89.44 162 VAL A C 1
ATOM 1286 O O . VAL A 1 162 ? -9.656 5.551 1.395 1.00 89.44 162 VAL A O 1
ATOM 1289 N N . GLU A 1 163 ? -10.317 3.432 1.163 1.00 87.00 163 GLU A N 1
ATOM 1290 C CA . GLU A 1 163 ? -11.655 3.689 1.692 1.00 87.00 163 GLU A CA 1
ATOM 1291 C C . GLU A 1 163 ? -11.644 4.035 3.190 1.00 87.00 163 GLU A C 1
ATOM 1293 O O . GLU A 1 163 ? -12.451 4.847 3.650 1.00 87.00 163 GLU A O 1
ATOM 1298 N N . VAL A 1 164 ? -10.717 3.454 3.957 1.00 91.44 164 VAL A N 1
ATOM 1299 C CA . VAL A 1 164 ? -10.474 3.841 5.349 1.00 91.44 164 VAL A CA 1
ATOM 1300 C C . VAL A 1 164 ? -9.996 5.290 5.421 1.00 91.44 164 VAL A C 1
ATOM 1302 O O . VAL A 1 164 ? -10.583 6.048 6.186 1.00 91.44 164 VAL A O 1
ATOM 1305 N N . LEU A 1 165 ? -9.012 5.697 4.609 1.00 89.69 165 LEU A N 1
ATOM 1306 C CA . LEU A 1 165 ? -8.540 7.088 4.540 1.00 89.69 165 LEU A CA 1
ATOM 1307 C C . LEU A 1 165 ? -9.668 8.060 4.176 1.00 89.69 165 LEU A C 1
ATOM 1309 O O . LEU A 1 165 ? -9.815 9.099 4.814 1.00 89.69 165 LEU A O 1
ATOM 1313 N N . ARG A 1 166 ? -10.500 7.697 3.196 1.00 84.62 166 ARG A N 1
ATOM 1314 C CA . ARG A 1 166 ? -11.624 8.522 2.739 1.00 84.62 166 ARG A CA 1
ATOM 1315 C C . ARG A 1 166 ? -12.665 8.755 3.837 1.00 84.62 166 ARG A C 1
ATOM 1317 O O . ARG A 1 166 ? -13.161 9.865 3.978 1.00 84.62 166 ARG A O 1
ATOM 1324 N N . ARG A 1 167 ? -13.022 7.717 4.603 1.00 84.06 167 ARG A N 1
ATOM 1325 C CA . ARG A 1 167 ? -14.062 7.798 5.652 1.00 84.06 167 ARG A CA 1
ATOM 1326 C C . ARG A 1 167 ? -13.570 8.315 6.995 1.00 84.06 167 ARG A C 1
ATOM 1328 O O . ARG A 1 167 ? -14.374 8.752 7.809 1.00 84.06 167 ARG A O 1
ATOM 1335 N N . ALA A 1 168 ? -12.279 8.179 7.252 1.00 77.81 168 ALA A N 1
ATOM 1336 C CA . ALA A 1 168 ? -11.611 8.655 8.452 1.00 77.81 168 ALA A CA 1
ATOM 1337 C C . ALA A 1 168 ? -11.570 10.182 8.587 1.00 77.81 168 ALA A C 1
ATOM 1339 O O . ALA A 1 168 ? -11.245 10.678 9.668 1.00 77.81 168 ALA A O 1
ATOM 1340 N N . ASP A 1 169 ? -11.849 10.889 7.488 1.00 68.69 169 ASP A N 1
ATOM 1341 C CA . ASP A 1 169 ? -11.522 12.288 7.243 1.00 68.69 169 ASP A CA 1
ATOM 1342 C C . ASP A 1 169 ? -10.014 12.591 7.396 1.00 68.69 169 ASP A C 1
ATOM 1344 O O . ASP A 1 169 ? -9.274 11.970 8.164 1.00 68.69 169 ASP A O 1
ATOM 1348 N N . ASN A 1 170 ? -9.534 13.640 6.720 1.00 64.94 170 ASN A N 1
ATOM 1349 C CA . ASN A 1 170 ? -8.127 14.083 6.794 1.00 64.94 170 ASN A CA 1
ATOM 1350 C C . ASN A 1 170 ? -7.698 14.574 8.198 1.00 64.94 170 ASN A C 1
ATOM 1352 O O . ASN A 1 170 ? -6.556 14.982 8.408 1.00 64.94 170 ASN A O 1
ATOM 1356 N N . SER A 1 171 ? -8.614 14.575 9.173 1.00 68.44 171 SER A N 1
ATOM 1357 C CA . SER A 1 171 ? -8.369 15.048 10.537 1.00 68.44 171 SER A CA 1
ATOM 1358 C C . SER A 1 171 ? -7.587 14.045 11.394 1.00 68.44 171 SER A C 1
ATOM 1360 O O . SER A 1 171 ? -6.812 14.459 12.260 1.00 68.44 171 SER A O 1
ATOM 1362 N N . TRP A 1 172 ? -7.746 12.738 11.142 1.00 80.81 172 TRP A N 1
ATOM 1363 C CA . TRP A 1 172 ? -7.007 11.690 11.853 1.00 80.81 172 TRP A CA 1
ATOM 1364 C C . TRP A 1 172 ? -5.565 11.630 11.340 1.00 80.81 172 TRP A C 1
ATOM 1366 O O . TRP A 1 172 ? -4.617 11.776 12.121 1.00 80.81 172 TRP A O 1
ATOM 1376 N N . LEU A 1 173 ? -5.388 11.334 10.050 1.00 84.06 173 LEU A N 1
ATOM 1377 C CA . LEU A 1 173 ? -4.093 11.170 9.388 1.00 84.06 173 LEU A CA 1
ATOM 1378 C C . LEU A 1 173 ? -3.851 12.441 8.585 1.00 84.06 173 LEU A C 1
ATOM 1380 O O . LEU A 1 173 ? -4.384 12.602 7.494 1.00 84.06 173 LEU A O 1
ATOM 1384 N N . GLN A 1 174 ? -3.059 13.351 9.148 1.00 87.94 174 GLN A N 1
ATOM 1385 C CA . GLN A 1 174 ? -2.692 14.615 8.506 1.00 87.94 174 GLN A CA 1
ATOM 1386 C C . GLN A 1 174 ? -1.658 14.359 7.397 1.00 87.94 174 GLN A C 1
ATOM 1388 O O . GLN A 1 174 ? -0.470 14.651 7.550 1.00 87.94 174 GLN A O 1
ATOM 1393 N N . LEU A 1 175 ? -2.104 13.724 6.312 1.00 89.81 175 LEU A N 1
ATOM 1394 C CA . LEU A 1 175 ? -1.306 13.513 5.109 1.00 89.81 175 LEU A CA 1
ATOM 1395 C C . LEU A 1 175 ? -1.106 14.844 4.380 1.00 89.81 175 LEU A C 1
ATOM 1397 O O . LEU A 1 175 ? -1.994 15.691 4.351 1.00 89.81 175 LEU A O 1
ATOM 1401 N N . SER A 1 176 ? 0.073 15.028 3.792 1.00 88.75 176 SER A N 1
ATOM 1402 C CA . SER A 1 176 ? 0.430 16.245 3.059 1.00 88.75 176 SER A CA 1
ATOM 1403 C C . SER A 1 176 ? -0.187 16.313 1.661 1.00 88.75 176 SER A C 1
ATOM 1405 O O . SER A 1 176 ? -0.260 17.392 1.087 1.00 88.75 176 SER A O 1
ATOM 1407 N N . ALA A 1 177 ? -0.587 15.170 1.102 1.00 87.88 177 ALA A N 1
ATOM 1408 C CA . ALA A 1 177 ? -1.214 15.029 -0.208 1.00 87.88 177 ALA A CA 1
ATOM 1409 C C . ALA A 1 177 ? -2.158 13.812 -0.201 1.00 87.88 177 ALA A C 1
ATOM 1411 O O . ALA A 1 177 ? -2.175 13.047 0.770 1.00 87.88 177 ALA A O 1
ATOM 1412 N N . SER A 1 178 ? -2.938 13.630 -1.271 1.00 87.94 178 SER A N 1
ATOM 1413 C CA . SER A 1 178 ? -3.778 12.438 -1.428 1.00 87.94 178 SER A CA 1
ATOM 1414 C C . SER A 1 178 ? -2.929 11.167 -1.517 1.00 87.94 178 SER A C 1
ATOM 1416 O O . SER A 1 178 ? -1.743 11.208 -1.861 1.00 87.94 178 SER A O 1
ATOM 1418 N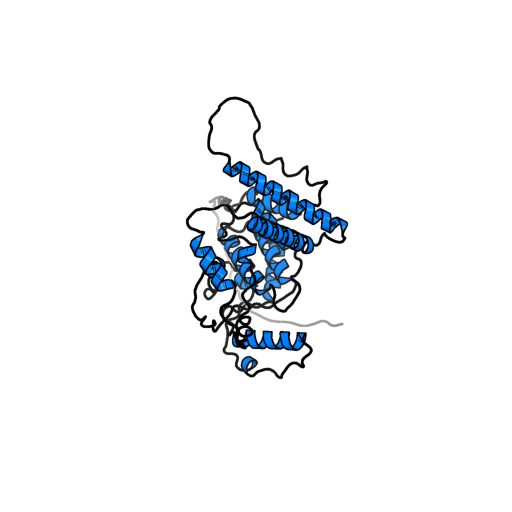 N . TRP A 1 179 ? -3.534 10.021 -1.201 1.00 90.31 179 TRP A N 1
ATOM 1419 C CA . TRP A 1 179 ? -2.841 8.735 -1.268 1.00 90.31 179 TRP A CA 1
ATOM 1420 C C . TRP A 1 179 ? -2.337 8.437 -2.684 1.00 90.31 179 TRP A C 1
ATOM 1422 O O . TRP A 1 179 ? -1.219 7.954 -2.851 1.00 90.31 179 TRP A O 1
ATOM 1432 N N . GLU A 1 180 ? -3.133 8.792 -3.690 1.00 87.38 180 GLU A N 1
ATOM 1433 C CA . GLU A 1 180 ? -2.818 8.650 -5.107 1.00 87.38 180 GLU A CA 1
ATOM 1434 C C . GLU A 1 180 ? -1.592 9.488 -5.475 1.00 87.38 180 GLU A C 1
ATOM 1436 O O . GLU A 1 180 ? -0.644 8.962 -6.051 1.00 87.38 180 GLU A O 1
ATOM 1441 N N . THR A 1 181 ? -1.553 10.760 -5.062 1.00 88.56 181 THR A N 1
ATOM 1442 C CA . THR A 1 181 ? -0.407 11.640 -5.314 1.00 88.56 181 THR A CA 1
ATOM 1443 C C . THR A 1 181 ? 0.854 11.123 -4.627 1.00 88.56 181 THR A C 1
ATOM 1445 O O . THR A 1 181 ? 1.914 11.084 -5.250 1.00 88.56 181 THR A O 1
ATOM 1448 N N . LEU A 1 182 ? 0.755 10.663 -3.376 1.00 89.69 182 LEU A N 1
ATOM 1449 C CA . LEU A 1 182 ? 1.891 10.084 -2.656 1.00 89.69 182 LEU A CA 1
ATOM 1450 C C . LEU A 1 182 ? 2.428 8.827 -3.363 1.00 89.69 182 LEU A C 1
ATOM 1452 O O . LEU A 1 182 ? 3.643 8.669 -3.505 1.00 89.69 182 LEU A O 1
ATOM 1456 N N . CYS A 1 183 ? 1.543 7.958 -3.847 1.00 89.06 183 CYS A N 1
ATOM 1457 C CA . CYS A 1 183 ? 1.924 6.709 -4.507 1.00 89.06 183 CYS A CA 1
ATOM 1458 C C . CYS A 1 183 ? 2.287 6.861 -5.992 1.00 89.06 183 CYS A C 1
ATOM 1460 O O . CYS A 1 183 ? 2.644 5.855 -6.597 1.00 89.06 183 CYS A O 1
ATOM 1462 N N . THR A 1 184 ? 2.220 8.069 -6.571 1.00 85.88 184 THR A N 1
ATOM 1463 C CA . THR A 1 184 ? 2.582 8.328 -7.978 1.00 85.88 184 THR A CA 1
ATOM 1464 C C . THR A 1 184 ? 3.926 7.676 -8.306 1.00 85.88 184 THR A C 1
ATOM 1466 O O . THR A 1 184 ? 4.891 8.026 -7.623 1.00 85.88 184 THR A O 1
ATOM 1469 N N . PRO A 1 185 ? 4.017 6.775 -9.308 1.00 83.12 185 PRO A N 1
ATOM 1470 C CA . PRO A 1 185 ? 5.225 6.007 -9.613 1.00 83.12 185 PRO A CA 1
ATOM 1471 C C . PRO A 1 185 ? 6.490 6.862 -9.655 1.00 83.12 185 PRO A C 1
ATOM 1473 O O . PRO A 1 185 ? 6.474 7.993 -10.149 1.00 83.12 185 PRO A O 1
ATOM 1476 N N . ALA A 1 186 ? 7.596 6.332 -9.125 1.00 77.62 186 ALA A N 1
ATOM 1477 C CA . ALA A 1 186 ? 8.856 7.063 -9.138 1.00 77.62 186 ALA A CA 1
ATOM 1478 C C . ALA A 1 186 ? 9.280 7.279 -10.599 1.00 77.62 186 ALA A C 1
ATOM 1480 O O . ALA A 1 186 ? 9.217 6.329 -11.387 1.00 77.62 186 ALA A O 1
ATOM 1481 N N . PRO A 1 187 ? 9.719 8.493 -10.982 1.00 68.94 187 PRO A N 1
ATOM 1482 C CA . PRO A 1 187 ? 10.215 8.719 -12.328 1.00 68.94 187 PRO A CA 1
ATOM 1483 C C . PRO A 1 187 ? 11.377 7.759 -12.573 1.00 68.94 187 PRO A C 1
ATOM 1485 O O . PRO A 1 187 ? 12.392 7.795 -11.873 1.00 68.94 187 PRO A O 1
ATOM 1488 N N . LEU A 1 188 ? 11.212 6.856 -13.545 1.00 64.88 188 LEU A N 1
ATOM 1489 C CA . LEU A 1 188 ? 12.290 5.952 -13.917 1.00 64.88 188 LEU A CA 1
ATOM 1490 C C . LEU A 1 188 ? 13.477 6.814 -14.365 1.00 64.88 188 LEU A C 1
ATOM 1492 O O . LEU A 1 188 ? 13.268 7.720 -15.179 1.00 64.88 188 LEU A O 1
ATOM 1496 N N . PRO A 1 189 ? 14.716 6.547 -13.913 1.00 59.41 189 PRO A N 1
ATOM 1497 C CA . PRO A 1 189 ? 15.839 7.450 -14.170 1.00 59.41 189 PRO A CA 1
ATOM 1498 C C . PRO A 1 189 ? 16.238 7.596 -15.658 1.00 59.41 189 PRO A C 1
ATOM 1500 O O . PRO A 1 189 ? 17.244 8.234 -15.955 1.00 59.41 189 PRO A O 1
ATOM 1503 N N . PHE A 1 190 ? 15.482 7.023 -16.609 1.00 58.47 190 PHE A N 1
ATOM 1504 C CA . PHE A 1 190 ? 15.906 6.821 -18.000 1.00 58.47 190 PHE A CA 1
ATOM 1505 C C . PHE A 1 190 ? 14.897 7.178 -19.102 1.00 58.47 190 PHE A C 1
ATOM 1507 O O . PHE A 1 190 ? 15.203 6.945 -20.269 1.00 58.47 190 PHE A O 1
ATOM 1514 N N . PHE A 1 191 ? 13.767 7.841 -18.821 1.00 48.12 191 PHE A N 1
ATOM 1515 C CA . PHE A 1 191 ? 12.985 8.446 -19.923 1.00 48.12 191 PHE A CA 1
ATOM 1516 C C . PHE A 1 191 ? 13.650 9.692 -20.537 1.00 48.12 191 PHE A C 1
ATOM 1518 O O . PHE A 1 191 ? 13.251 10.148 -21.607 1.00 48.12 191 PHE A O 1
ATOM 1525 N N . TYR A 1 192 ? 14.707 10.210 -19.912 1.00 44.47 192 TYR A N 1
ATOM 1526 C CA . TYR A 1 192 ? 15.397 11.417 -20.370 1.00 44.47 192 TYR A CA 1
ATOM 1527 C C . TYR A 1 192 ? 16.356 11.165 -21.546 1.00 44.47 192 TYR A C 1
ATOM 1529 O O . TYR A 1 192 ? 16.581 12.067 -22.350 1.00 44.47 192 TYR A O 1
ATOM 1537 N N . ASP A 1 193 ? 16.892 9.948 -21.697 1.00 42.12 193 ASP A N 1
ATOM 1538 C CA . ASP A 1 193 ? 17.913 9.667 -22.721 1.00 42.12 193 ASP A CA 1
ATOM 1539 C C . ASP A 1 193 ? 17.285 9.384 -24.100 1.00 42.12 193 ASP A C 1
ATOM 1541 O O . ASP A 1 193 ? 17.799 9.801 -25.138 1.00 42.12 193 ASP A O 1
ATOM 1545 N N . SER A 1 194 ? 16.091 8.777 -24.139 1.00 38.47 194 SER A N 1
ATOM 1546 C CA . SER A 1 194 ? 15.436 8.458 -25.418 1.00 38.47 194 SER A CA 1
ATOM 1547 C C . SER A 1 194 ? 14.780 9.663 -26.108 1.00 38.47 194 SER A C 1
ATOM 1549 O O . SER A 1 194 ? 14.553 9.605 -27.317 1.00 38.47 194 SER A O 1
ATOM 1551 N N . LEU A 1 195 ? 14.499 10.755 -25.388 1.00 42.00 195 LEU A N 1
ATOM 1552 C CA . LEU A 1 195 ? 14.033 12.022 -25.979 1.00 42.00 195 LEU A CA 1
ATOM 1553 C C . LEU A 1 195 ? 15.189 12.978 -26.337 1.00 42.00 195 LEU A C 1
ATOM 1555 O O . LEU A 1 195 ? 14.968 13.999 -26.987 1.00 42.00 195 LEU A O 1
ATOM 1559 N N . SER A 1 196 ? 16.429 12.639 -25.965 1.00 39.75 196 SER A N 1
ATOM 1560 C CA . SER A 1 196 ? 17.636 13.421 -26.273 1.00 39.75 196 SER A CA 1
ATOM 1561 C C . SER A 1 196 ? 18.162 13.196 -27.700 1.00 39.75 196 SER A C 1
ATOM 1563 O O . SER A 1 196 ? 18.983 13.973 -28.198 1.00 39.75 196 SER A O 1
ATOM 1565 N N . SER A 1 197 ? 17.637 12.208 -28.438 1.00 34.41 197 SER A N 1
ATOM 1566 C CA . SER A 1 197 ? 17.910 12.090 -29.874 1.00 34.41 197 SER A CA 1
ATOM 1567 C C . SER A 1 197 ? 17.121 13.147 -30.656 1.00 34.41 197 SER A C 1
ATOM 1569 O O . SER A 1 197 ? 16.109 12.875 -31.301 1.00 34.41 197 SER A O 1
ATOM 1571 N N . LYS A 1 198 ? 17.606 14.394 -30.600 1.00 37.38 198 LYS A N 1
ATOM 1572 C CA . LYS A 1 198 ? 17.312 15.459 -31.565 1.00 37.38 198 LYS A CA 1
ATOM 1573 C C . LYS A 1 198 ? 17.801 15.023 -32.950 1.00 37.38 198 LYS A C 1
ATOM 1575 O O . LYS A 1 198 ? 18.793 15.535 -33.465 1.00 37.38 198 LYS A O 1
ATOM 1580 N N . VAL A 1 199 ? 17.063 14.140 -33.612 1.00 32.12 199 VAL A N 1
ATOM 1581 C CA . VAL A 1 199 ? 16.963 14.218 -35.068 1.00 32.12 199 VAL A CA 1
ATOM 1582 C C . VAL A 1 199 ? 16.093 15.439 -35.327 1.00 32.12 199 VAL A C 1
ATOM 1584 O O . VAL A 1 199 ? 14.883 15.380 -35.162 1.00 32.12 199 VAL A O 1
ATOM 1587 N N . LYS A 1 200 ? 16.712 16.582 -35.639 1.00 33.06 200 LYS A N 1
ATOM 1588 C CA . LYS A 1 200 ? 15.991 17.783 -36.077 1.00 33.06 200 LYS A CA 1
ATOM 1589 C C . LYS A 1 200 ? 15.314 17.466 -37.420 1.00 33.06 200 LYS A C 1
ATOM 1591 O O . LYS A 1 200 ? 16.049 17.328 -38.401 1.00 33.06 200 LYS A O 1
ATOM 1596 N N . PRO A 1 201 ? 13.975 17.400 -37.541 1.00 30.73 201 PRO A N 1
ATOM 1597 C CA . PRO A 1 201 ? 13.367 17.626 -38.833 1.00 30.73 201 PRO A CA 1
ATOM 1598 C C . PRO A 1 201 ? 13.356 19.141 -39.045 1.00 30.73 201 PRO A C 1
ATOM 1600 O O . PRO A 1 201 ? 12.856 19.915 -38.232 1.00 30.73 201 PRO A O 1
ATOM 1603 N N . HIS A 1 202 ? 13.988 19.574 -40.122 1.00 38.44 202 HIS A N 1
ATOM 1604 C CA . HIS A 1 202 ? 13.992 20.963 -40.543 1.00 38.44 202 HIS A CA 1
ATOM 1605 C C . HIS A 1 202 ? 12.573 21.340 -41.002 1.00 38.44 202 HIS A C 1
ATOM 1607 O O . HIS A 1 202 ? 12.196 21.006 -42.119 1.00 38.44 202 HIS A O 1
ATOM 1613 N N . VAL A 1 203 ? 11.777 22.012 -40.166 1.00 36.09 203 VAL A N 1
ATOM 1614 C CA . VAL A 1 203 ? 10.498 22.634 -40.560 1.00 36.09 203 VAL A CA 1
ATOM 1615 C C . VAL A 1 203 ? 10.332 23.929 -39.759 1.00 36.09 203 VAL A C 1
ATOM 1617 O O . VAL A 1 203 ? 10.686 23.969 -38.586 1.00 36.09 203 VAL A O 1
ATOM 1620 N N . GLY A 1 204 ? 9.899 24.997 -40.437 1.00 44.25 204 GLY A N 1
ATOM 1621 C CA . GLY A 1 204 ? 9.817 26.373 -39.929 1.00 44.25 204 GLY A CA 1
ATOM 1622 C C . GLY A 1 204 ? 8.855 26.589 -38.747 1.00 44.25 204 GLY A C 1
ATOM 1623 O O . GLY A 1 204 ? 8.335 25.618 -38.198 1.00 44.25 204 GLY A O 1
ATOM 1624 N N . PRO A 1 205 ? 8.630 27.857 -38.343 1.00 36.28 205 PRO A N 1
ATOM 1625 C CA . PRO A 1 205 ? 7.896 28.199 -37.124 1.00 36.28 205 PRO A CA 1
ATOM 1626 C C . PRO A 1 205 ? 6.531 27.513 -37.107 1.00 36.28 205 PRO A C 1
ATOM 1628 O O . PRO A 1 205 ? 5.743 27.611 -38.053 1.00 36.28 205 PRO A O 1
ATOM 1631 N N . SER A 1 206 ? 6.308 26.734 -36.053 1.00 47.97 206 SER A N 1
ATOM 1632 C CA . SER A 1 206 ? 5.180 25.816 -35.957 1.00 47.97 206 SER A CA 1
ATOM 1633 C C . SER A 1 206 ? 3.926 26.545 -35.483 1.00 47.97 206 SER A C 1
ATOM 1635 O O . SER A 1 206 ? 3.983 27.500 -34.714 1.00 47.97 206 SER A O 1
ATOM 1637 N N . GLN A 1 207 ? 2.771 26.044 -35.914 1.00 47.59 207 GLN A N 1
ATOM 1638 C CA . GLN A 1 207 ? 1.414 26.504 -35.588 1.00 47.59 207 GLN A CA 1
ATOM 1639 C C . GLN A 1 207 ? 1.163 26.745 -34.081 1.00 47.59 207 GLN A C 1
ATOM 1641 O O . GLN A 1 207 ? 0.260 27.492 -33.717 1.00 47.59 207 GLN A O 1
ATOM 1646 N N . LYS A 1 208 ? 1.989 26.141 -33.216 1.00 50.44 208 LYS A N 1
ATOM 1647 C CA . LYS A 1 208 ? 1.971 26.268 -31.758 1.00 50.44 208 LYS A CA 1
ATOM 1648 C C . LYS A 1 208 ? 2.477 27.631 -31.263 1.00 50.44 208 LYS A C 1
ATOM 1650 O O . LYS A 1 208 ? 1.872 28.201 -30.370 1.00 50.44 208 LYS A O 1
ATOM 1655 N N . GLU A 1 209 ? 3.494 28.210 -31.904 1.00 48.16 209 GLU A N 1
ATOM 1656 C CA . GLU A 1 209 ? 4.007 29.547 -31.548 1.00 48.16 209 GLU A CA 1
ATOM 1657 C C . GLU A 1 209 ? 3.012 30.655 -31.927 1.00 48.16 209 GLU A C 1
ATOM 1659 O O . GLU A 1 209 ? 2.869 31.644 -31.211 1.00 48.16 209 GLU A O 1
ATOM 1664 N N . TYR A 1 210 ? 2.254 30.460 -33.013 1.00 48.09 210 TYR A N 1
ATOM 1665 C CA . TYR A 1 210 ? 1.139 31.341 -33.370 1.00 48.09 210 TYR A CA 1
ATOM 1666 C C . TYR A 1 210 ? -0.051 31.201 -32.405 1.00 48.09 210 TYR A C 1
ATOM 1668 O O . TYR A 1 210 ? -0.745 32.185 -32.157 1.00 48.09 210 TYR A O 1
ATOM 1676 N N . ALA A 1 211 ? -0.276 30.008 -31.842 1.00 53.59 211 ALA A N 1
ATOM 1677 C CA . ALA A 1 211 ? -1.332 29.757 -30.863 1.00 53.59 211 ALA A CA 1
ATOM 1678 C C . ALA A 1 211 ? -0.996 30.334 -29.475 1.00 53.59 211 ALA A C 1
ATOM 1680 O O . ALA A 1 211 ? -1.850 30.979 -28.872 1.00 53.59 211 ALA A O 1
ATOM 1681 N N . ASP A 1 212 ? 0.250 30.202 -29.011 1.00 51.72 212 ASP A N 1
ATOM 1682 C CA . ASP A 1 212 ? 0.697 30.726 -27.710 1.00 51.72 212 ASP A CA 1
ATOM 1683 C C . ASP A 1 212 ? 0.811 32.266 -27.710 1.00 51.72 212 ASP A C 1
ATOM 1685 O O . ASP A 1 212 ? 0.450 32.936 -26.733 1.00 51.72 212 ASP A O 1
ATOM 1689 N N . ALA A 1 213 ? 1.214 32.859 -28.842 1.00 56.47 213 ALA A N 1
ATOM 1690 C CA . ALA A 1 213 ? 1.195 34.311 -29.030 1.00 56.47 213 ALA A CA 1
ATOM 1691 C C . ALA A 1 2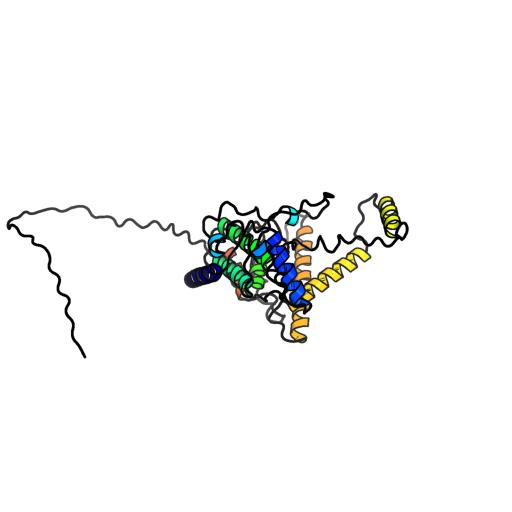13 ? -0.240 34.874 -29.112 1.00 56.47 213 ALA A C 1
ATOM 1693 O O . ALA A 1 213 ? -0.494 35.981 -28.637 1.00 56.47 213 ALA A O 1
ATOM 1694 N N . ALA A 1 214 ? -1.193 34.111 -29.665 1.00 54.97 214 ALA A N 1
ATOM 1695 C CA . ALA A 1 214 ? -2.608 34.483 -29.680 1.00 54.97 214 ALA A CA 1
ATOM 1696 C C . ALA A 1 214 ? -3.272 34.321 -28.298 1.00 54.97 214 ALA A C 1
ATOM 1698 O O . ALA A 1 214 ? -4.058 35.179 -27.900 1.00 54.97 214 ALA A O 1
ATOM 1699 N N . ALA A 1 215 ? -2.919 33.281 -27.533 1.00 55.09 215 ALA A N 1
ATOM 1700 C CA . ALA A 1 215 ? -3.424 33.046 -26.176 1.00 55.09 215 ALA A CA 1
ATOM 1701 C C . ALA A 1 215 ? -2.997 34.150 -25.190 1.00 55.09 215 ALA A C 1
ATOM 1703 O O . ALA A 1 215 ? -3.791 34.595 -24.357 1.00 55.09 215 ALA A O 1
ATOM 1704 N N . SER A 1 216 ? -1.776 34.671 -25.347 1.00 58.19 216 SER A N 1
ATOM 1705 C CA . SER A 1 216 ? -1.253 35.777 -24.532 1.00 58.19 216 SER A CA 1
ATOM 1706 C C . SER A 1 216 ? -1.978 37.113 -24.762 1.00 58.19 216 SER A C 1
ATOM 1708 O O . SER A 1 216 ? -1.954 37.980 -23.891 1.00 58.19 216 SER A O 1
ATOM 1710 N N . LEU A 1 217 ? -2.658 37.289 -25.903 1.00 57.28 217 LEU A N 1
ATOM 1711 C CA . LEU A 1 217 ? -3.441 38.495 -26.208 1.00 57.28 217 LEU A CA 1
ATOM 1712 C C . LEU A 1 217 ? -4.885 38.437 -25.669 1.00 57.28 217 LEU A C 1
ATOM 1714 O O . LEU A 1 217 ? -5.552 39.469 -25.643 1.00 57.28 217 LEU A O 1
ATOM 1718 N N . ILE A 1 218 ? -5.371 37.264 -25.234 1.00 57.12 218 ILE A N 1
ATOM 1719 C CA . ILE A 1 218 ? -6.775 37.045 -24.832 1.00 57.12 218 ILE A CA 1
ATOM 1720 C C . ILE A 1 218 ? -6.946 36.956 -23.300 1.00 57.12 218 ILE A C 1
ATOM 1722 O O . ILE A 1 218 ? -7.974 37.384 -22.777 1.00 57.12 218 ILE A O 1
ATOM 1726 N N . ASN A 1 219 ? -5.938 36.494 -22.549 1.00 51.69 219 ASN A N 1
ATOM 1727 C CA . ASN A 1 219 ? -6.051 36.175 -21.111 1.00 51.69 219 ASN A CA 1
ATOM 1728 C C . ASN A 1 219 ? -5.884 37.359 -20.132 1.00 51.69 219 ASN A C 1
ATOM 1730 O O . ASN A 1 219 ? -5.327 37.228 -19.043 1.00 51.69 219 ASN A O 1
ATOM 1734 N N . GLY A 1 220 ? -6.420 38.527 -20.478 1.00 40.16 220 GLY A N 1
ATOM 1735 C CA . GLY A 1 220 ? -6.467 39.703 -19.602 1.00 40.16 220 GLY A CA 1
ATOM 1736 C C . GLY A 1 220 ? -7.646 39.745 -18.613 1.00 40.16 220 GLY A C 1
ATOM 1737 O O . GLY A 1 220 ? -8.103 40.840 -18.294 1.00 40.16 220 GLY A O 1
ATOM 1738 N N . GLY A 1 221 ? -8.183 38.610 -18.147 1.00 44.56 221 GLY A N 1
ATOM 1739 C CA . GLY A 1 221 ? -9.280 38.589 -17.166 1.00 44.56 221 GLY A CA 1
ATOM 1740 C C . GLY A 1 221 ? -9.659 37.185 -16.668 1.00 44.56 221 GLY A C 1
ATOM 1741 O O . GLY A 1 221 ? -9.323 36.202 -17.324 1.00 44.56 221 GLY A O 1
ATOM 1742 N N . PRO A 1 222 ? -10.350 37.059 -15.515 1.00 52.34 222 PRO A N 1
ATOM 1743 C CA . PRO A 1 222 ? -10.682 35.767 -14.924 1.00 52.34 222 PRO A CA 1
ATOM 1744 C C . PRO A 1 222 ? -11.848 35.141 -15.696 1.00 52.34 222 PRO A C 1
ATOM 1746 O O . PRO A 1 222 ? -13.004 35.522 -15.508 1.00 52.34 222 PRO A O 1
ATOM 1749 N N . THR A 1 223 ? -11.560 34.205 -16.596 1.00 46.03 223 THR A N 1
ATOM 1750 C CA . THR A 1 223 ? -12.587 33.513 -17.380 1.00 46.03 223 THR A CA 1
ATOM 1751 C C . THR A 1 223 ? -12.809 32.101 -16.858 1.00 46.03 223 THR A C 1
ATOM 1753 O O . THR A 1 223 ? -11.861 31.339 -16.679 1.00 46.03 223 THR A O 1
ATOM 1756 N N . ASN A 1 224 ? -14.081 31.757 -16.646 1.00 54.34 224 ASN A N 1
ATOM 1757 C CA . ASN A 1 224 ? -14.550 30.388 -16.442 1.00 54.34 224 ASN A CA 1
ATOM 1758 C C . ASN A 1 224 ? -13.947 29.435 -17.495 1.00 54.34 224 ASN A C 1
ATOM 1760 O O . ASN A 1 224 ? -13.737 29.867 -18.634 1.00 54.34 224 ASN A O 1
ATOM 1764 N N . PRO A 1 225 ? -13.686 28.161 -17.144 1.00 56.38 225 PRO A N 1
ATOM 1765 C CA . PRO A 1 225 ? -13.140 27.189 -18.085 1.00 56.38 225 PRO A CA 1
ATOM 1766 C C . PRO A 1 225 ? -14.017 27.108 -19.340 1.00 56.38 225 PRO A C 1
ATOM 1768 O O . PRO A 1 225 ? -15.247 27.129 -19.268 1.00 56.38 225 PRO A O 1
ATOM 1771 N N . THR A 1 226 ? -13.382 27.062 -20.511 1.00 73.88 226 THR A N 1
ATOM 1772 C CA . THR A 1 226 ? -14.101 26.926 -21.782 1.00 73.88 226 THR A CA 1
ATOM 1773 C C . THR A 1 226 ? -14.828 25.575 -21.824 1.00 73.88 226 THR A C 1
ATOM 1775 O O . THR A 1 226 ? -14.358 24.588 -21.259 1.00 73.88 226 THR A O 1
ATOM 1778 N N . ALA A 1 227 ? -15.976 25.499 -22.507 1.00 76.06 227 ALA A N 1
ATOM 1779 C CA . ALA A 1 227 ? -16.779 24.270 -22.586 1.00 76.06 227 ALA A CA 1
ATOM 1780 C C . ALA A 1 227 ? -15.988 23.055 -23.127 1.00 76.06 227 ALA A C 1
ATOM 1782 O O . ALA A 1 227 ? -16.283 21.909 -22.788 1.00 76.06 227 ALA A O 1
ATOM 1783 N N . GLU A 1 228 ? -14.956 23.305 -23.938 1.00 75.75 228 GLU A N 1
ATOM 1784 C CA . GLU A 1 228 ? -14.038 22.282 -24.446 1.00 75.75 228 GLU A CA 1
ATOM 1785 C C . GLU A 1 228 ? -13.083 21.749 -23.365 1.00 75.75 228 GLU A C 1
ATOM 1787 O O . GLU A 1 228 ? -12.818 20.546 -23.318 1.00 75.75 228 GLU A O 1
ATOM 1792 N N . GLU A 1 229 ? -12.590 22.617 -22.475 1.00 79.88 229 GLU A N 1
ATOM 1793 C CA . GLU A 1 229 ? -11.756 22.253 -21.319 1.00 79.88 229 GLU A CA 1
ATOM 1794 C C . GLU A 1 229 ? -12.527 21.338 -20.360 1.00 79.88 229 GLU A C 1
ATOM 1796 O O . GLU A 1 229 ? -12.028 20.294 -19.936 1.00 79.88 229 GLU A O 1
ATOM 1801 N N . GLU A 1 230 ? -13.782 21.696 -20.072 1.00 78.19 230 GLU A N 1
ATOM 1802 C CA . GLU A 1 230 ? -14.663 20.897 -19.223 1.00 78.19 230 GLU A CA 1
ATOM 1803 C C . GLU A 1 230 ? -14.959 19.527 -19.836 1.00 78.19 230 GLU A C 1
ATOM 1805 O O . GLU A 1 230 ? -14.998 18.524 -19.123 1.00 78.19 230 GLU A O 1
ATOM 1810 N N . HIS A 1 231 ? -15.153 19.457 -21.156 1.00 81.75 231 HIS A N 1
ATOM 1811 C CA . HIS A 1 231 ? -15.383 18.189 -21.839 1.00 81.75 231 HIS A CA 1
ATOM 1812 C C . HIS A 1 231 ? -14.162 17.264 -21.747 1.00 81.75 231 HIS A C 1
ATOM 1814 O O . HIS A 1 231 ? -14.309 16.095 -21.385 1.00 81.75 231 HIS A O 1
ATOM 1820 N N . ARG A 1 232 ? -12.951 17.793 -21.984 1.00 82.31 232 ARG A N 1
ATOM 1821 C CA . ARG A 1 232 ? -11.697 17.039 -21.800 1.00 82.31 232 ARG A CA 1
ATOM 1822 C C . ARG A 1 232 ? -11.534 16.558 -20.361 1.00 82.31 232 ARG A C 1
ATOM 1824 O O . ARG A 1 232 ? -11.126 15.422 -20.139 1.00 82.31 232 ARG A O 1
ATOM 1831 N N . GLN A 1 233 ? -11.870 17.398 -19.384 1.00 81.75 233 GLN A N 1
ATOM 1832 C CA . GLN A 1 233 ? -11.824 17.023 -17.974 1.00 81.75 233 GLN A CA 1
ATOM 1833 C C . GLN A 1 233 ? -12.786 15.873 -17.657 1.00 81.75 233 GLN A C 1
ATOM 1835 O O . GLN A 1 233 ? -12.369 14.894 -17.044 1.00 81.75 233 GLN A O 1
ATOM 1840 N N . ARG A 1 234 ? -14.036 15.942 -18.127 1.00 82.88 234 ARG A N 1
ATOM 1841 C CA . ARG A 1 234 ? -15.027 14.871 -17.924 1.00 82.88 234 ARG A CA 1
ATOM 1842 C C . ARG A 1 234 ? -14.603 13.555 -18.573 1.00 82.88 234 ARG A C 1
ATOM 1844 O O . ARG A 1 234 ? -14.829 12.506 -17.982 1.00 82.88 234 ARG A O 1
ATOM 1851 N N . MET A 1 235 ? -13.968 13.601 -19.748 1.00 84.19 235 MET A N 1
ATOM 1852 C CA . MET A 1 235 ? -13.406 12.398 -20.373 1.00 84.19 235 MET A CA 1
ATOM 1853 C C . MET A 1 235 ? -12.307 11.773 -19.510 1.00 84.19 235 MET A C 1
ATOM 1855 O O . MET A 1 235 ? -12.377 10.582 -19.234 1.00 84.19 235 MET A O 1
ATOM 1859 N N . ARG A 1 236 ? -11.360 12.574 -19.000 1.00 84.81 236 ARG A N 1
ATOM 1860 C CA . ARG A 1 236 ? -10.308 12.078 -18.092 1.00 84.81 236 ARG A CA 1
ATOM 1861 C C . ARG A 1 236 ? -10.881 11.446 -16.825 1.00 84.81 236 ARG A C 1
ATOM 1863 O O . ARG A 1 236 ? -10.404 10.409 -16.381 1.00 84.81 236 ARG A O 1
ATOM 1870 N N . GLU A 1 237 ? -11.904 12.066 -16.245 1.00 83.19 237 GLU A N 1
ATOM 1871 C CA . GLU A 1 237 ? -12.579 11.539 -15.056 1.00 83.19 237 GLU A CA 1
ATOM 1872 C C . GLU A 1 237 ? -13.295 10.217 -15.340 1.00 83.19 237 GLU A C 1
ATOM 1874 O O . GLU A 1 237 ? -13.209 9.288 -14.541 1.00 83.19 237 GLU A O 1
ATOM 1879 N N . HIS A 1 238 ? -13.974 10.114 -16.482 1.00 86.44 238 HIS A N 1
ATOM 1880 C CA . HIS A 1 238 ? -14.632 8.879 -16.894 1.00 86.44 238 HIS A CA 1
ATOM 1881 C C . HIS A 1 238 ? -13.619 7.755 -17.166 1.00 86.44 238 HIS A C 1
ATOM 1883 O O . HIS A 1 238 ? -13.797 6.642 -16.669 1.00 86.44 238 HIS A O 1
ATOM 1889 N N . ASP A 1 239 ? -12.519 8.054 -17.863 1.00 86.38 239 ASP A N 1
ATOM 1890 C CA . ASP A 1 239 ? -11.430 7.100 -18.103 1.00 86.38 239 ASP A CA 1
ATOM 1891 C C . ASP A 1 239 ? -10.824 6.601 -16.781 1.00 86.38 239 ASP A C 1
ATOM 1893 O O . ASP A 1 239 ? -10.543 5.410 -16.632 1.00 86.38 239 ASP A O 1
ATOM 1897 N N . GLN A 1 240 ? -10.693 7.477 -15.779 1.00 83.75 240 GLN A N 1
ATOM 1898 C CA . GLN A 1 240 ? -10.235 7.083 -14.447 1.00 83.75 240 GLN A CA 1
ATOM 1899 C C . GLN A 1 240 ? -11.208 6.112 -13.765 1.00 83.75 240 GLN A C 1
ATOM 1901 O O . GLN A 1 240 ? -10.780 5.115 -13.188 1.00 83.75 240 GLN A O 1
ATOM 1906 N N . VAL A 1 241 ? -12.519 6.357 -13.858 1.00 87.12 241 VAL A N 1
ATOM 1907 C CA . VAL A 1 241 ? -13.532 5.446 -13.297 1.00 87.12 241 VAL A CA 1
ATOM 1908 C C . VAL A 1 241 ? -13.465 4.069 -13.958 1.00 87.12 241 VAL A C 1
ATOM 1910 O O . VAL A 1 241 ? -13.611 3.053 -13.274 1.00 87.12 241 VAL A O 1
ATOM 1913 N N . ILE A 1 242 ? -13.219 4.025 -15.269 1.00 87.75 242 ILE A N 1
ATOM 1914 C CA . ILE A 1 242 ? -13.018 2.777 -16.008 1.00 87.75 242 ILE A CA 1
ATOM 1915 C C . ILE A 1 242 ? -11.794 2.030 -15.474 1.00 87.75 242 ILE A C 1
ATOM 1917 O O . ILE A 1 242 ? -11.907 0.845 -15.158 1.00 87.75 242 ILE A O 1
ATOM 1921 N N . LEU A 1 243 ? -10.646 2.702 -15.344 1.00 82.62 243 LEU A N 1
ATOM 1922 C CA . LEU A 1 243 ? -9.418 2.092 -14.820 1.00 82.62 243 LEU A CA 1
ATOM 1923 C C . LEU A 1 243 ? -9.624 1.542 -13.402 1.00 82.62 243 LEU A C 1
ATOM 1925 O O . LEU A 1 243 ? -9.275 0.397 -13.124 1.00 82.62 243 LEU A O 1
ATOM 1929 N N . ASP A 1 244 ? -10.291 2.301 -12.536 1.00 80.00 244 ASP A N 1
ATOM 1930 C CA . ASP A 1 244 ? -10.592 1.875 -11.170 1.00 80.00 244 ASP A CA 1
ATOM 1931 C C . ASP A 1 244 ? -11.568 0.687 -11.111 1.00 80.00 244 ASP A C 1
ATOM 1933 O O . ASP A 1 244 ? -11.497 -0.150 -10.205 1.00 80.00 244 ASP A O 1
ATOM 1937 N N . ALA A 1 245 ? -12.526 0.617 -12.039 1.00 85.88 245 ALA A N 1
ATOM 1938 C CA . ALA A 1 245 ? -13.433 -0.520 -12.164 1.00 85.88 245 ALA A CA 1
ATOM 1939 C C . ALA A 1 245 ? -12.694 -1.761 -12.675 1.00 85.88 245 ALA A C 1
ATOM 1941 O O . ALA A 1 245 ? -12.937 -2.858 -12.177 1.00 85.88 245 ALA A O 1
ATOM 1942 N N . LEU A 1 246 ? -11.759 -1.587 -13.613 1.00 83.12 246 LEU A N 1
ATOM 1943 C CA . LEU A 1 246 ? -10.898 -2.666 -14.088 1.00 83.12 246 LEU A CA 1
ATOM 1944 C C . LEU A 1 246 ? -9.981 -3.197 -12.992 1.00 83.12 246 LEU A C 1
ATOM 1946 O O . LEU A 1 246 ? -9.672 -4.383 -13.040 1.00 83.12 246 LEU A O 1
ATOM 1950 N N . ASP A 1 247 ? -9.575 -2.378 -12.020 1.00 73.38 247 ASP A N 1
ATOM 1951 C CA . ASP A 1 247 ? -8.752 -2.770 -10.866 1.00 73.38 247 ASP A CA 1
ATOM 1952 C C . ASP A 1 247 ? -9.525 -3.560 -9.790 1.00 73.38 247 ASP A C 1
ATOM 1954 O O . ASP A 1 247 ? -8.916 -4.254 -8.971 1.00 73.38 247 ASP A O 1
ATOM 1958 N N . ASP A 1 248 ? -10.860 -3.529 -9.803 1.00 77.00 248 ASP A N 1
ATOM 1959 C CA . ASP A 1 248 ? -11.697 -4.194 -8.800 1.00 77.00 248 ASP A CA 1
ATOM 1960 C C . ASP A 1 248 ? -11.800 -5.711 -9.037 1.00 77.00 248 ASP A C 1
ATOM 1962 O O . ASP A 1 248 ? -12.359 -6.169 -10.029 1.00 77.00 248 ASP A O 1
ATOM 1966 N N . GLU A 1 249 ? -11.301 -6.514 -8.093 1.00 73.94 249 GLU A N 1
ATOM 1967 C CA . GLU A 1 249 ? -11.300 -7.985 -8.182 1.00 73.94 249 GLU A CA 1
ATOM 1968 C C . GLU A 1 249 ? -12.690 -8.623 -8.255 1.00 73.94 249 GLU A C 1
ATOM 1970 O O . GLU A 1 249 ? -12.824 -9.772 -8.671 1.00 73.94 249 GLU A O 1
ATOM 1975 N N . ARG A 1 250 ? -13.735 -7.911 -7.828 1.00 77.69 250 ARG A N 1
ATOM 1976 C CA . ARG A 1 250 ? -15.106 -8.443 -7.841 1.00 77.69 250 ARG A CA 1
ATOM 1977 C C . ARG A 1 250 ? -15.757 -8.315 -9.216 1.00 77.69 250 ARG A C 1
ATOM 1979 O O . ARG A 1 250 ? -16.815 -8.903 -9.437 1.00 77.69 250 ARG A O 1
ATOM 1986 N N . VAL A 1 251 ? -15.132 -7.574 -10.133 1.00 83.06 251 VAL A N 1
ATOM 1987 C CA . VAL A 1 251 ? -15.521 -7.535 -11.539 1.00 83.06 251 VAL A CA 1
ATOM 1988 C C . VAL A 1 251 ? -15.038 -8.819 -12.203 1.00 83.06 251 VAL A C 1
ATOM 1990 O O . VAL A 1 251 ? -13.845 -9.028 -12.405 1.00 83.06 251 VAL A O 1
ATOM 1993 N N . CYS A 1 252 ? -15.977 -9.702 -12.532 1.00 82.94 252 CYS A N 1
ATOM 1994 C CA . CYS A 1 252 ? -15.692 -10.988 -13.180 1.00 82.94 252 CYS A CA 1
ATOM 1995 C C . CYS A 1 252 ? -16.398 -11.143 -14.534 1.00 82.94 252 CYS A C 1
ATOM 1997 O O . CYS A 1 252 ? -16.116 -12.087 -15.270 1.00 82.94 252 CYS A O 1
ATOM 1999 N N . ASP A 1 253 ? -17.316 -10.237 -14.867 1.00 88.50 253 ASP A N 1
ATOM 2000 C CA . ASP A 1 253 ? -18.087 -10.245 -16.104 1.00 88.50 253 ASP A CA 1
ATOM 2001 C C . ASP A 1 253 ? -18.472 -8.818 -16.535 1.00 88.50 253 ASP A C 1
ATOM 2003 O O . ASP A 1 253 ? -18.299 -7.839 -15.809 1.00 88.50 253 ASP A O 1
ATOM 2007 N N . GLU A 1 254 ? -19.021 -8.698 -17.742 1.00 90.62 254 GLU A N 1
ATOM 2008 C CA . GLU A 1 254 ? -19.448 -7.414 -18.313 1.00 90.62 254 GLU A CA 1
ATOM 2009 C C . GLU A 1 254 ? -20.533 -6.722 -17.465 1.00 90.62 254 GLU A C 1
ATOM 2011 O O . GLU A 1 254 ? -20.601 -5.495 -17.391 1.00 90.62 254 GLU A O 1
ATOM 2016 N N . HIS A 1 255 ? -21.394 -7.499 -16.805 1.00 88.00 255 HIS A N 1
ATOM 2017 C CA . HIS A 1 255 ? -22.479 -6.961 -15.991 1.00 88.00 255 HIS A CA 1
ATOM 2018 C C . HIS A 1 255 ? -21.946 -6.306 -14.707 1.00 88.00 255 HIS A C 1
ATOM 2020 O O . HIS A 1 255 ? -22.309 -5.173 -14.390 1.00 88.00 255 HIS A O 1
ATOM 2026 N N . THR A 1 256 ? -21.057 -6.992 -13.990 1.00 86.88 256 THR A N 1
ATOM 2027 C CA . THR A 1 256 ? -20.369 -6.486 -12.795 1.00 86.88 256 THR A CA 1
ATOM 2028 C C . THR A 1 256 ? -19.461 -5.313 -13.125 1.00 86.88 256 THR A C 1
ATOM 2030 O O . THR A 1 256 ? -19.426 -4.361 -12.354 1.00 86.88 256 THR A O 1
ATOM 2033 N N . PHE A 1 257 ? -18.814 -5.317 -14.293 1.00 89.06 257 PHE A N 1
ATOM 2034 C CA . PHE A 1 257 ? -18.019 -4.186 -14.765 1.00 89.06 257 PHE A CA 1
ATOM 2035 C C . PHE A 1 257 ? -18.864 -2.916 -14.930 1.00 89.06 257 PHE A C 1
ATOM 2037 O O . PHE A 1 257 ? -18.556 -1.877 -14.344 1.00 89.06 257 PHE A O 1
ATOM 2044 N N . ARG A 1 258 ? -19.992 -3.003 -15.648 1.00 89.69 258 ARG A N 1
ATOM 2045 C CA . ARG A 1 258 ? -20.922 -1.869 -15.802 1.00 89.69 258 ARG A CA 1
ATOM 2046 C C . ARG A 1 258 ? -21.501 -1.420 -14.469 1.00 89.69 258 ARG A C 1
ATOM 2048 O O . ARG A 1 258 ? -21.599 -0.223 -14.215 1.00 89.69 258 ARG A O 1
ATOM 2055 N N . ALA A 1 259 ? -21.867 -2.370 -13.611 1.00 86.81 259 ALA A N 1
ATOM 2056 C CA . ALA A 1 259 ? -22.386 -2.063 -12.287 1.00 86.81 259 ALA A CA 1
ATOM 2057 C C . ALA A 1 259 ? -21.334 -1.353 -11.413 1.00 86.81 259 ALA A C 1
ATOM 2059 O O . ALA A 1 259 ? -21.683 -0.419 -10.692 1.00 86.81 259 ALA A O 1
ATOM 2060 N N . ALA A 1 260 ? -20.055 -1.730 -11.520 1.00 86.56 260 ALA A N 1
ATOM 2061 C CA . ALA A 1 260 ? -18.947 -1.074 -10.831 1.00 86.56 260 ALA A CA 1
ATOM 2062 C C . ALA A 1 260 ? -18.743 0.372 -11.305 1.00 86.56 260 ALA A C 1
ATOM 2064 O O . ALA A 1 260 ? -18.595 1.261 -10.466 1.00 86.56 260 ALA A O 1
ATOM 2065 N N . ILE A 1 261 ? -18.792 0.621 -12.621 1.00 89.00 261 ILE A N 1
ATOM 2066 C CA . ILE A 1 261 ? -18.712 1.976 -13.194 1.00 89.00 261 ILE A CA 1
ATOM 2067 C C . ILE A 1 261 ? -19.870 2.835 -12.684 1.00 89.00 261 ILE A C 1
ATOM 2069 O O . ILE A 1 261 ? -19.633 3.873 -12.069 1.00 89.00 261 ILE A O 1
ATOM 2073 N N . VAL A 1 262 ? -21.114 2.373 -12.849 1.00 89.06 262 VAL A N 1
ATOM 2074 C CA . VAL A 1 262 ? -22.314 3.120 -12.431 1.00 89.06 262 VAL A CA 1
ATOM 2075 C C . VAL A 1 262 ? -22.271 3.441 -10.940 1.00 89.06 262 VAL A C 1
ATOM 2077 O O . VAL A 1 262 ? -22.554 4.567 -10.530 1.00 89.06 262 VAL A O 1
ATOM 2080 N N . ALA A 1 263 ? -21.885 2.473 -10.110 1.00 85.94 263 ALA A N 1
ATOM 2081 C CA . ALA A 1 263 ? -21.820 2.680 -8.673 1.00 85.94 263 ALA A CA 1
ATOM 2082 C C . ALA A 1 263 ? -20.734 3.704 -8.282 1.00 85.94 263 ALA A C 1
ATOM 2084 O O . ALA A 1 263 ? -20.947 4.503 -7.364 1.00 85.94 263 ALA A O 1
ATOM 2085 N N . ARG A 1 264 ? -19.595 3.733 -8.993 1.00 84.00 264 ARG A N 1
ATOM 2086 C CA . ARG A 1 264 ? -18.527 4.732 -8.807 1.00 84.00 264 ARG A CA 1
ATOM 2087 C C . ARG A 1 264 ? -18.946 6.122 -9.284 1.00 84.00 264 ARG A C 1
ATOM 2089 O O . ARG A 1 264 ? -18.766 7.078 -8.534 1.00 84.00 264 ARG A O 1
ATOM 2096 N N . GLU A 1 265 ? -19.567 6.239 -10.455 1.00 87.00 265 GLU A N 1
ATOM 2097 C CA . GLU A 1 265 ? -20.091 7.511 -10.975 1.00 87.00 265 GLU A CA 1
ATOM 2098 C C . GLU A 1 265 ? -21.141 8.106 -10.030 1.00 87.00 265 GLU A C 1
ATOM 2100 O O . GLU A 1 265 ? -21.037 9.262 -9.616 1.00 87.00 265 GLU A O 1
ATOM 2105 N N . LYS A 1 266 ? -22.101 7.289 -9.584 1.00 85.38 266 LYS A N 1
ATOM 2106 C CA . LYS A 1 266 ? -23.140 7.702 -8.632 1.00 85.38 266 LYS A CA 1
ATOM 2107 C C . LYS A 1 266 ? -22.564 8.086 -7.269 1.00 85.38 266 LYS A C 1
ATOM 2109 O O . LYS A 1 266 ? -23.136 8.908 -6.553 1.00 85.38 266 LYS A O 1
ATOM 2114 N N . ARG A 1 267 ? -21.447 7.480 -6.855 1.00 79.38 267 ARG A N 1
ATOM 2115 C CA . ARG A 1 267 ? -20.726 7.885 -5.640 1.00 79.38 267 ARG A CA 1
ATOM 2116 C C . ARG A 1 267 ? -20.025 9.229 -5.835 1.00 79.38 267 ARG A C 1
ATOM 2118 O O . ARG A 1 267 ? -20.197 10.098 -4.988 1.00 79.38 267 ARG A O 1
ATOM 2125 N N . ALA A 1 268 ? -19.325 9.426 -6.950 1.00 81.81 268 ALA A N 1
ATOM 2126 C CA . ALA A 1 268 ? -18.683 10.698 -7.275 1.00 81.81 268 ALA A CA 1
ATOM 2127 C C . ALA A 1 268 ? -19.701 11.850 -7.356 1.00 81.81 268 ALA A C 1
ATOM 2129 O O . ALA A 1 268 ? -19.446 12.948 -6.863 1.00 81.81 268 ALA A O 1
ATOM 2130 N N . GLU A 1 269 ? -20.887 11.595 -7.913 1.00 81.62 269 GLU A N 1
ATOM 2131 C CA . GLU A 1 269 ? -21.988 12.560 -7.937 1.00 81.62 269 GLU A CA 1
ATOM 2132 C C . GLU A 1 269 ? -22.478 12.917 -6.525 1.00 81.62 269 GLU A C 1
ATOM 2134 O O . GLU A 1 269 ? -22.668 14.096 -6.216 1.00 81.62 269 GLU A O 1
ATOM 2139 N N . ARG A 1 270 ? -22.619 11.926 -5.632 1.00 79.88 270 ARG A N 1
ATOM 2140 C CA . ARG A 1 270 ? -22.966 12.177 -4.223 1.00 79.88 270 ARG A CA 1
ATOM 2141 C C . ARG A 1 270 ? -21.900 13.005 -3.509 1.00 79.88 270 ARG A C 1
ATOM 2143 O O . ARG A 1 270 ? -22.259 13.950 -2.812 1.00 79.88 270 ARG A O 1
ATOM 2150 N N . ASP A 1 271 ? -20.621 12.693 -3.698 1.00 75.38 271 ASP A N 1
ATOM 2151 C CA . ASP A 1 271 ? -19.518 13.438 -3.080 1.00 75.38 271 ASP A CA 1
ATOM 2152 C C . ASP A 1 271 ? -19.474 14.892 -3.592 1.00 75.38 271 ASP A C 1
ATOM 2154 O O . ASP A 1 271 ? -19.332 15.825 -2.798 1.00 75.38 271 ASP A O 1
ATOM 2158 N N . ARG A 1 272 ? -19.717 15.115 -4.895 1.00 80.62 272 ARG A N 1
ATOM 2159 C CA . ARG A 1 272 ? -19.889 16.462 -5.474 1.00 80.62 272 ARG A CA 1
ATOM 2160 C C . ARG A 1 272 ? -21.078 17.207 -4.874 1.00 80.62 272 ARG A C 1
ATOM 2162 O O . ARG A 1 272 ? -20.950 18.387 -4.559 1.00 80.62 272 ARG A O 1
ATOM 2169 N N . ALA A 1 273 ? -22.218 16.541 -4.696 1.00 80.19 273 ALA A N 1
ATOM 2170 C CA . ALA A 1 273 ? -23.403 17.151 -4.097 1.00 80.19 273 ALA A CA 1
ATOM 2171 C C . ALA A 1 273 ? -23.162 17.554 -2.631 1.00 80.19 273 ALA A C 1
ATOM 2173 O O . ALA A 1 273 ? -23.570 18.639 -2.215 1.00 80.19 273 ALA A O 1
ATOM 2174 N N . VAL A 1 274 ? -22.457 16.720 -1.858 1.00 77.25 274 VAL A N 1
ATOM 2175 C CA . VAL A 1 274 ? -22.064 17.032 -0.474 1.00 77.25 274 VAL A CA 1
ATOM 2176 C C . VAL A 1 274 ? -21.090 18.213 -0.431 1.00 77.25 274 VAL A C 1
ATOM 2178 O O . VAL A 1 274 ? -21.292 19.135 0.358 1.00 77.25 274 VAL A O 1
ATOM 2181 N N . ALA A 1 275 ? -20.078 18.236 -1.303 1.00 74.44 275 ALA A N 1
ATOM 2182 C CA . ALA A 1 275 ? -19.131 19.349 -1.394 1.00 74.44 275 ALA A CA 1
ATOM 2183 C C . ALA A 1 275 ? -19.816 20.668 -1.808 1.00 74.44 275 ALA A C 1
ATOM 2185 O O . ALA A 1 275 ? -19.545 21.722 -1.230 1.00 74.44 275 ALA A O 1
ATOM 2186 N N . ALA A 1 276 ? -20.757 20.613 -2.756 1.00 76.44 276 ALA A N 1
ATOM 2187 C CA . ALA A 1 276 ? -21.555 21.767 -3.165 1.00 76.44 276 ALA A CA 1
ATOM 2188 C C . ALA A 1 276 ? -22.452 22.288 -2.025 1.00 76.44 276 ALA A C 1
ATOM 2190 O O . ALA A 1 276 ? -22.552 23.498 -1.823 1.00 76.44 276 ALA A O 1
ATOM 2191 N N . ALA A 1 277 ? -23.055 21.392 -1.236 1.00 74.62 277 ALA A N 1
ATOM 2192 C CA . ALA A 1 277 ? -23.860 21.761 -0.071 1.00 74.62 277 ALA A CA 1
ATOM 2193 C C . ALA A 1 277 ? -23.020 22.385 1.062 1.00 74.62 277 ALA A C 1
ATOM 2195 O O . ALA A 1 277 ? -23.469 23.329 1.716 1.00 74.62 277 ALA A O 1
ATOM 2196 N N . ALA A 1 278 ? -21.785 21.911 1.267 1.00 67.50 278 ALA A N 1
ATOM 2197 C CA . ALA A 1 278 ? -20.857 22.488 2.240 1.00 67.50 278 ALA A CA 1
ATOM 2198 C C . ALA A 1 278 ? -20.450 23.929 1.872 1.00 67.50 278 ALA A C 1
ATOM 2200 O O . ALA A 1 278 ? -20.430 24.799 2.741 1.00 67.50 278 ALA A O 1
ATOM 2201 N N . ASN A 1 279 ? -20.224 24.211 0.584 1.00 56.91 279 ASN A N 1
ATOM 2202 C CA . ASN A 1 279 ? -19.917 25.562 0.094 1.00 56.91 279 ASN A CA 1
ATOM 2203 C C . ASN A 1 279 ? -21.131 26.511 0.077 1.00 56.91 279 ASN A C 1
ATOM 2205 O O . ASN A 1 279 ? -20.953 27.726 0.066 1.00 56.91 279 ASN A O 1
ATOM 2209 N N . GLY A 1 280 ? -22.360 25.983 0.097 1.00 56.19 280 GLY A N 1
ATOM 2210 C CA . GLY A 1 280 ? -23.597 26.774 0.128 1.00 56.19 280 GLY A CA 1
ATOM 2211 C C . GLY A 1 280 ? -24.000 27.296 1.513 1.00 56.19 280 GLY A C 1
ATOM 2212 O O . GLY A 1 280 ? -24.938 28.084 1.615 1.00 56.19 280 GLY A O 1
ATOM 2213 N N . THR A 1 281 ? -23.312 26.895 2.589 1.00 49.72 281 THR A N 1
ATOM 2214 C CA . THR A 1 281 ? -23.667 27.299 3.961 1.00 49.72 281 THR A CA 1
ATOM 2215 C C . THR A 1 281 ? -22.909 28.560 4.379 1.00 49.72 281 THR A C 1
ATOM 2217 O O . THR A 1 281 ? -22.040 28.556 5.247 1.00 49.72 281 THR A O 1
ATOM 2220 N N . SER A 1 282 ? -23.243 29.681 3.750 1.00 49.75 282 SER A N 1
ATOM 2221 C CA . SER A 1 282 ? -23.006 31.016 4.298 1.00 49.75 282 SER A CA 1
ATOM 2222 C C . SER A 1 282 ? -24.244 31.855 4.016 1.00 49.75 282 SER A C 1
ATOM 2224 O O . SER A 1 282 ? -24.581 32.080 2.860 1.00 49.75 282 SER A O 1
ATOM 2226 N N . SER A 1 283 ? -24.887 32.323 5.092 1.00 45.28 283 SER A N 1
ATOM 2227 C CA . SER A 1 283 ? -26.082 33.185 5.127 1.00 45.28 283 SER A CA 1
ATOM 2228 C C . SER A 1 283 ? -27.444 32.469 5.170 1.00 45.28 283 SER A C 1
ATOM 2230 O O . SER A 1 283 ? -28.083 32.242 4.150 1.00 45.28 283 SER A O 1
ATOM 2232 N N . ASN A 1 284 ? -27.937 32.155 6.372 1.00 39.34 284 ASN A N 1
ATOM 2233 C CA . ASN A 1 284 ? -28.942 32.987 7.055 1.00 39.34 284 ASN A CA 1
ATOM 2234 C C . ASN A 1 284 ? -29.449 32.307 8.339 1.00 39.34 284 ASN A C 1
ATOM 2236 O O . ASN A 1 284 ? -29.810 31.134 8.347 1.00 39.34 284 ASN A O 1
ATOM 2240 N N . ASN A 1 285 ? -29.493 33.087 9.421 1.00 47.97 285 ASN A N 1
ATOM 2241 C CA . ASN A 1 285 ? -30.195 32.744 10.653 1.00 47.97 285 ASN A CA 1
ATOM 2242 C C . ASN A 1 285 ? -31.708 32.827 10.414 1.00 47.97 285 ASN A C 1
ATOM 2244 O O . ASN A 1 285 ? -32.219 33.925 10.201 1.00 47.97 285 ASN A O 1
ATOM 2248 N N . ASP A 1 286 ? -32.419 31.711 10.552 1.00 36.50 286 ASP A N 1
ATOM 2249 C CA . ASP A 1 286 ? -33.855 31.712 10.845 1.00 36.50 286 ASP A CA 1
ATOM 2250 C C . ASP A 1 286 ? -34.160 30.640 11.910 1.00 36.50 286 ASP A C 1
ATOM 2252 O O . ASP A 1 286 ? -33.883 29.459 11.683 1.00 36.50 286 ASP A O 1
ATOM 2256 N N . PRO A 1 287 ? -34.659 31.004 13.108 1.00 49.47 287 PRO A N 1
ATOM 2257 C CA . PRO A 1 287 ? -34.909 30.057 14.176 1.00 49.47 287 PRO A CA 1
ATOM 2258 C C . PRO A 1 287 ? -36.391 29.685 14.223 1.00 49.47 287 PRO A C 1
ATOM 2260 O O . PRO A 1 287 ? -37.069 30.002 15.192 1.00 49.47 287 PRO A O 1
ATOM 2263 N N . THR A 1 288 ? -36.911 28.967 13.229 1.00 38.16 288 THR A N 1
ATOM 2264 C CA . THR A 1 288 ? -38.148 28.195 13.415 1.00 38.16 288 THR A CA 1
ATOM 2265 C C . THR A 1 288 ? -38.152 26.943 12.541 1.00 38.16 288 THR A C 1
ATOM 2267 O O . THR A 1 288 ? -37.793 26.990 11.372 1.00 38.16 288 THR A O 1
ATOM 2270 N N . THR A 1 289 ? -38.647 25.837 13.110 1.00 33.97 289 THR A N 1
ATOM 2271 C CA . THR A 1 289 ? -38.993 24.550 12.457 1.00 33.97 289 THR A CA 1
ATOM 2272 C C . THR A 1 289 ? -38.014 23.387 12.696 1.00 33.97 289 THR A C 1
ATOM 2274 O O . THR A 1 289 ? -37.169 23.026 11.889 1.00 33.97 289 THR A O 1
ATOM 2277 N N . THR A 1 290 ? -38.196 22.786 13.876 1.00 35.06 290 THR A N 1
ATOM 2278 C CA . THR A 1 290 ? -38.275 21.336 14.149 1.00 35.06 290 THR A CA 1
ATOM 2279 C C . THR A 1 290 ? -37.368 20.357 13.386 1.00 35.06 290 THR A C 1
ATOM 2281 O O . THR A 1 290 ? -37.671 19.916 12.285 1.00 35.06 290 THR A O 1
ATOM 2284 N N . ASN A 1 291 ? -36.387 19.854 14.142 1.00 42.53 291 ASN A N 1
ATOM 2285 C CA . ASN A 1 291 ? -36.090 18.431 14.334 1.00 42.53 291 ASN A CA 1
ATOM 2286 C C . ASN A 1 291 ? -35.789 17.595 13.075 1.00 42.53 291 ASN A C 1
ATOM 2288 O O . ASN A 1 291 ? -36.606 16.788 12.647 1.00 42.53 291 ASN A O 1
ATOM 2292 N N . ASN A 1 292 ? -34.556 17.696 12.578 1.00 34.25 292 ASN A N 1
ATOM 2293 C CA . ASN A 1 292 ? -33.865 16.565 11.962 1.00 34.25 292 ASN A CA 1
ATOM 2294 C C . ASN A 1 292 ? -32.373 16.665 12.273 1.00 34.25 292 ASN A C 1
ATOM 2296 O O . ASN A 1 292 ? -31.604 17.350 11.610 1.00 34.25 292 ASN A O 1
ATOM 2300 N N . ASN A 1 293 ? -31.990 15.991 13.350 1.00 32.78 293 ASN A N 1
ATOM 2301 C CA . ASN A 1 293 ? -30.610 15.806 13.763 1.00 32.78 293 ASN A CA 1
ATOM 2302 C C . ASN A 1 293 ? -29.903 14.914 12.716 1.00 32.78 293 ASN A C 1
ATOM 2304 O O . ASN A 1 293 ? -30.315 13.757 12.574 1.00 32.78 293 ASN A O 1
ATOM 2308 N N . PRO A 1 294 ? -28.868 15.369 11.982 1.00 38.25 294 PRO A N 1
ATOM 2309 C CA . PRO A 1 294 ? -28.134 14.515 11.057 1.00 38.25 294 PRO A CA 1
ATOM 2310 C C . PRO A 1 294 ? -27.118 13.691 11.859 1.00 38.25 294 PRO A C 1
ATOM 2312 O O . PRO A 1 294 ? -25.910 13.895 11.799 1.00 38.25 294 PRO A O 1
ATOM 2315 N N . GLY A 1 295 ? -27.624 12.771 12.680 1.00 31.75 295 GLY A N 1
ATOM 2316 C CA . GLY A 1 295 ? -26.810 11.722 13.283 1.00 31.75 295 GLY A CA 1
ATOM 2317 C C . GLY A 1 295 ? -26.391 10.683 12.228 1.00 31.75 295 GLY A C 1
ATOM 2318 O O . GLY A 1 295 ? -27.093 10.511 11.230 1.00 31.75 295 GLY A O 1
ATOM 2319 N N . PRO A 1 296 ? -25.287 9.944 12.443 1.00 40.69 296 PRO A N 1
ATOM 2320 C CA . PRO A 1 296 ? -24.542 9.175 11.430 1.00 40.69 296 PRO A CA 1
ATOM 2321 C C . PRO A 1 296 ? -25.214 7.857 10.982 1.00 40.69 296 PRO A C 1
ATOM 2323 O O . PRO A 1 296 ? -24.557 6.837 10.800 1.00 40.69 296 PRO A O 1
ATOM 2326 N N . LYS A 1 297 ? -26.539 7.845 10.803 1.00 36.44 297 LYS A N 1
ATOM 2327 C CA . LYS A 1 297 ? -27.345 6.639 10.536 1.00 36.44 297 LYS A CA 1
ATOM 2328 C C . LYS A 1 297 ? -27.722 6.400 9.066 1.00 36.44 297 LYS A C 1
ATOM 2330 O O . LYS A 1 297 ? -28.426 5.441 8.795 1.00 36.44 297 LYS A O 1
ATOM 2335 N N . ARG A 1 298 ? -27.264 7.219 8.110 1.00 39.72 298 ARG A N 1
ATOM 2336 C CA . ARG A 1 298 ? -27.717 7.155 6.698 1.00 39.72 298 ARG A CA 1
ATOM 2337 C C . ARG A 1 298 ? -26.838 6.318 5.749 1.00 39.72 298 ARG A C 1
ATOM 2339 O O . ARG A 1 298 ? -27.085 6.325 4.551 1.00 39.72 298 ARG A O 1
ATOM 2346 N N . TRP A 1 299 ? -25.814 5.629 6.254 1.00 39.09 299 TRP A N 1
ATOM 2347 C CA . TRP A 1 299 ? -24.766 5.016 5.415 1.00 39.09 299 TRP A CA 1
ATOM 2348 C C . TRP A 1 299 ? -24.825 3.487 5.289 1.00 39.09 299 TRP A C 1
ATOM 2350 O O . TRP A 1 299 ? -23.984 2.932 4.594 1.00 39.09 299 TRP A O 1
ATOM 2360 N N . ALA A 1 300 ? -25.750 2.803 5.970 1.00 40.47 300 ALA A N 1
ATOM 2361 C CA . ALA A 1 300 ? -25.729 1.338 6.058 1.00 40.47 300 ALA A CA 1
ATOM 2362 C C . ALA A 1 300 ? -26.812 0.621 5.232 1.00 40.47 300 ALA A C 1
ATOM 2364 O O . ALA A 1 300 ? -26.564 -0.498 4.810 1.00 40.47 300 ALA A O 1
ATOM 2365 N N . ASP A 1 301 ? -27.968 1.243 4.970 1.00 38.94 301 ASP A N 1
ATOM 2366 C CA . ASP A 1 301 ? -29.159 0.476 4.549 1.00 38.94 301 ASP A CA 1
ATOM 2367 C C . ASP A 1 301 ? -29.485 0.522 3.039 1.00 38.94 301 ASP A C 1
ATOM 2369 O O . ASP A 1 301 ? -30.321 -0.247 2.577 1.00 38.94 301 ASP A O 1
ATOM 2373 N N . GLU A 1 302 ? -28.846 1.387 2.239 1.00 33.81 302 GLU A N 1
ATOM 2374 C CA . GLU A 1 302 ? -29.166 1.528 0.797 1.00 33.81 302 GLU A CA 1
ATOM 2375 C C . GLU A 1 302 ? -28.113 0.911 -0.148 1.00 33.81 302 GLU A C 1
ATOM 2377 O O . GLU A 1 302 ? -28.327 0.869 -1.359 1.00 33.81 302 GLU A O 1
ATOM 2382 N N . ASP A 1 303 ? -26.991 0.408 0.381 1.00 46.66 303 ASP A N 1
ATOM 2383 C CA . ASP A 1 303 ? -25.917 -0.213 -0.419 1.00 46.66 303 ASP A CA 1
ATOM 2384 C C . ASP A 1 303 ? -26.222 -1.687 -0.780 1.00 46.66 303 ASP A C 1
ATOM 2386 O O . ASP A 1 303 ? -25.551 -2.262 -1.633 1.00 46.66 303 ASP A O 1
ATOM 2390 N N . ASP A 1 304 ? -27.264 -2.299 -0.203 1.00 44.66 304 ASP A N 1
ATOM 2391 C CA . ASP A 1 304 ? -27.562 -3.735 -0.363 1.00 44.66 304 ASP A CA 1
ATOM 2392 C C . ASP A 1 304 ? -28.172 -4.110 -1.731 1.00 44.66 304 ASP A C 1
ATOM 2394 O O . ASP A 1 304 ? -28.292 -5.293 -2.059 1.00 44.66 304 ASP A O 1
ATOM 2398 N N . LYS A 1 305 ? -28.565 -3.123 -2.551 1.00 48.19 305 LYS A N 1
ATOM 2399 C CA . LYS A 1 305 ? -29.103 -3.337 -3.914 1.00 48.19 305 LYS A CA 1
ATOM 2400 C C . LYS A 1 305 ? -28.141 -2.943 -5.037 1.00 48.19 305 LYS A C 1
ATOM 2402 O O . LYS A 1 305 ? -28.417 -3.256 -6.193 1.00 48.19 305 LYS A O 1
ATOM 2407 N N . GLU A 1 306 ? -27.051 -2.247 -4.728 1.00 60.28 306 GLU A N 1
ATOM 2408 C CA . GLU A 1 306 ? -26.128 -1.647 -5.698 1.00 60.28 306 GLU A CA 1
ATOM 2409 C C . GLU A 1 306 ? -24.747 -2.313 -5.584 1.00 60.28 306 GLU A C 1
ATOM 2411 O O . GLU A 1 306 ? -24.413 -2.873 -4.543 1.00 60.28 306 GLU A O 1
ATOM 2416 N N . TYR A 1 307 ? -23.943 -2.319 -6.656 1.00 65.88 307 TYR A N 1
ATOM 2417 C CA . TYR A 1 307 ? -22.609 -2.928 -6.613 1.00 65.88 307 TYR A CA 1
ATOM 2418 C C . TYR A 1 307 ? -21.798 -2.289 -5.468 1.00 65.88 307 TYR A C 1
ATOM 2420 O O . TYR A 1 307 ? -21.578 -1.074 -5.495 1.00 65.88 307 TYR A O 1
ATOM 2428 N N . PRO A 1 308 ? -21.372 -3.053 -4.443 1.00 65.81 308 PRO A N 1
ATOM 2429 C CA . PRO A 1 308 ? -20.850 -2.461 -3.221 1.00 65.81 308 PRO A CA 1
ATOM 2430 C C . PRO A 1 308 ? -19.494 -1.833 -3.520 1.00 65.81 308 PRO A C 1
ATOM 2432 O O . PRO A 1 308 ? -18.492 -2.520 -3.582 1.00 65.81 308 PRO A O 1
ATOM 2435 N N . VAL A 1 309 ? -19.384 -0.521 -3.698 1.00 64.94 309 VAL A N 1
ATOM 2436 C CA . VAL A 1 309 ? -18.082 0.104 -4.029 1.00 64.94 309 VAL A CA 1
ATOM 2437 C C . VAL A 1 309 ? -17.103 0.039 -2.837 1.00 64.94 309 VAL A C 1
ATOM 2439 O O . VAL A 1 309 ? -15.910 0.266 -2.984 1.00 64.94 309 VAL A O 1
ATOM 2442 N N . CYS A 1 310 ? -17.585 -0.325 -1.644 1.00 70.00 310 CYS A N 1
ATOM 2443 C CA . CYS A 1 310 ? -16.788 -0.534 -0.438 1.00 70.00 310 CYS A CA 1
ATOM 2444 C C . CYS A 1 310 ? -16.990 -1.948 0.129 1.00 70.00 310 CYS A C 1
ATOM 2446 O O . CYS A 1 310 ? -18.102 -2.469 0.124 1.00 70.00 310 CYS A O 1
ATOM 2448 N N . THR A 1 311 ? -15.949 -2.541 0.719 1.00 79.25 311 THR A N 1
ATOM 2449 C CA . THR A 1 311 ? -16.085 -3.792 1.474 1.00 79.25 311 THR A CA 1
ATOM 2450 C C . THR A 1 311 ? -16.670 -3.554 2.878 1.00 79.25 311 THR A C 1
ATOM 2452 O O . THR A 1 311 ? -16.446 -2.519 3.518 1.00 79.25 311 THR A O 1
ATOM 2455 N N . ALA A 1 312 ? -17.390 -4.539 3.423 1.00 83.69 312 ALA A N 1
ATOM 2456 C CA . ALA A 1 312 ? -17.822 -4.506 4.826 1.00 83.69 312 ALA A CA 1
ATOM 2457 C C . ALA A 1 312 ? -16.621 -4.394 5.789 1.00 83.69 312 ALA A C 1
ATOM 2459 O O . ALA A 1 312 ? -16.704 -3.752 6.838 1.00 83.69 312 ALA A O 1
ATOM 2460 N N . ARG A 1 313 ? -15.475 -4.970 5.394 1.00 87.75 313 ARG A N 1
ATOM 2461 C CA . ARG A 1 313 ? -14.216 -4.929 6.142 1.00 87.75 313 ARG A CA 1
ATOM 2462 C C . ARG A 1 313 ? -13.685 -3.499 6.271 1.00 87.75 313 ARG A C 1
ATOM 2464 O O . ARG A 1 313 ? -13.439 -3.068 7.394 1.00 87.75 313 ARG A O 1
ATOM 2471 N N . ALA A 1 314 ? -13.581 -2.749 5.174 1.00 88.94 314 ALA A N 1
ATOM 2472 C CA . ALA A 1 314 ? -13.142 -1.351 5.194 1.00 88.94 314 ALA A CA 1
ATOM 2473 C C . ALA A 1 314 ? -14.064 -0.470 6.046 1.00 88.94 314 ALA A C 1
ATOM 2475 O O . ALA A 1 314 ? -13.594 0.320 6.862 1.00 88.94 314 ALA A O 1
ATOM 2476 N N . THR A 1 315 ? -15.381 -0.665 5.923 1.00 87.94 315 THR A N 1
ATOM 2477 C CA . THR A 1 315 ? -16.379 0.067 6.721 1.00 87.94 315 THR A CA 1
ATOM 2478 C C . THR A 1 315 ? -16.192 -0.175 8.218 1.00 87.94 315 THR A C 1
ATOM 2480 O O . THR A 1 315 ? -16.139 0.775 9.001 1.00 87.94 315 THR A O 1
ATOM 2483 N N . ALA A 1 316 ? -16.022 -1.436 8.621 1.00 90.75 316 ALA A N 1
ATOM 2484 C CA . ALA A 1 316 ? -15.786 -1.791 10.015 1.00 90.75 316 ALA A CA 1
ATOM 2485 C C . ALA A 1 316 ? -14.457 -1.225 10.547 1.00 90.75 316 ALA A C 1
ATOM 2487 O O . ALA A 1 316 ? -14.395 -0.785 11.695 1.00 90.75 316 ALA A O 1
ATOM 2488 N N . ILE A 1 317 ? -13.398 -1.206 9.728 1.00 92.50 317 ILE A N 1
ATOM 2489 C CA . ILE A 1 317 ? -12.098 -0.637 10.114 1.00 92.50 317 ILE A CA 1
ATOM 2490 C C . ILE A 1 317 ? -12.189 0.888 10.257 1.00 92.50 317 ILE A C 1
ATOM 2492 O O . ILE A 1 317 ? -11.696 1.423 11.246 1.00 92.50 317 ILE A O 1
ATOM 2496 N N . ALA A 1 318 ? -12.857 1.588 9.338 1.00 90.56 318 ALA A N 1
ATOM 2497 C CA . ALA A 1 318 ? -13.047 3.036 9.431 1.00 90.56 318 ALA A CA 1
ATOM 2498 C C . ALA A 1 318 ? -13.801 3.422 10.717 1.00 90.56 318 ALA A C 1
ATOM 2500 O O . ALA A 1 318 ? -13.335 4.259 11.491 1.00 90.56 318 ALA A O 1
ATOM 2501 N N . GLN A 1 319 ? -14.910 2.733 11.013 1.00 90.06 319 GLN A N 1
ATOM 2502 C CA . GLN A 1 319 ? -15.648 2.912 12.269 1.00 90.06 319 GLN A CA 1
ATOM 2503 C C . GLN A 1 319 ? -14.790 2.588 13.495 1.00 90.06 319 GLN A C 1
ATOM 2505 O O . GLN A 1 319 ? -14.858 3.290 14.505 1.00 90.06 319 GLN A O 1
ATOM 2510 N N . TRP A 1 320 ? -13.975 1.531 13.418 1.00 91.62 320 TRP A N 1
ATOM 2511 C CA . TRP A 1 320 ? -13.062 1.163 14.493 1.00 91.62 320 TRP A CA 1
ATOM 2512 C C . TRP A 1 320 ? -12.089 2.295 14.806 1.00 91.62 320 TRP A C 1
ATOM 2514 O O . TRP A 1 320 ? -11.907 2.623 15.973 1.00 91.62 320 TRP A O 1
ATOM 2524 N N . VAL A 1 321 ? -11.479 2.926 13.808 1.00 90.62 321 VAL A N 1
ATOM 2525 C CA . VAL A 1 321 ? -10.515 3.986 14.106 1.00 90.62 321 VAL A CA 1
ATOM 2526 C C . VAL A 1 321 ? -11.188 5.268 14.605 1.00 90.62 321 VAL A C 1
ATOM 2528 O O . VAL A 1 321 ? -10.655 5.900 15.513 1.00 90.62 321 VAL A O 1
ATOM 2531 N N . LEU A 1 322 ? -12.373 5.615 14.095 1.00 87.44 322 LEU A N 1
ATOM 2532 C CA . LEU A 1 322 ? -13.099 6.814 14.531 1.00 87.44 322 LEU A CA 1
ATOM 2533 C C . LEU A 1 322 ? -13.708 6.691 15.934 1.00 87.44 322 LEU A C 1
ATOM 2535 O O . LEU A 1 322 ? -13.783 7.676 16.667 1.00 87.44 322 LEU A O 1
ATOM 2539 N N . HIS A 1 323 ? -14.179 5.501 16.311 1.00 88.06 323 HIS A N 1
ATOM 2540 C CA . HIS A 1 323 ? -15.033 5.344 17.492 1.00 88.06 323 HIS A CA 1
ATOM 2541 C C . HIS A 1 323 ? -14.480 4.401 18.557 1.00 88.06 323 HIS A C 1
ATOM 2543 O O . HIS A 1 323 ? -14.979 4.412 19.687 1.00 88.06 323 HIS A O 1
ATOM 2549 N N . ALA A 1 324 ? -13.487 3.559 18.251 1.00 86.50 324 ALA A N 1
ATOM 2550 C CA . ALA A 1 324 ? -13.019 2.602 19.242 1.00 86.50 324 ALA A CA 1
ATOM 2551 C C . ALA A 1 324 ? -12.283 3.319 20.385 1.00 86.50 324 ALA A C 1
ATOM 2553 O O . ALA A 1 324 ? -11.393 4.139 20.147 1.00 86.50 324 ALA A O 1
ATOM 2554 N N . PRO A 1 325 ? -12.579 2.967 21.647 1.00 80.31 325 PRO A N 1
ATOM 2555 C CA . PRO A 1 325 ? -11.918 3.575 22.787 1.00 80.31 325 PRO A CA 1
ATOM 2556 C C . PRO A 1 325 ? -10.416 3.282 22.735 1.00 80.31 325 PRO A C 1
ATOM 2558 O O . PRO A 1 325 ? -9.990 2.130 22.577 1.00 80.31 325 PRO A O 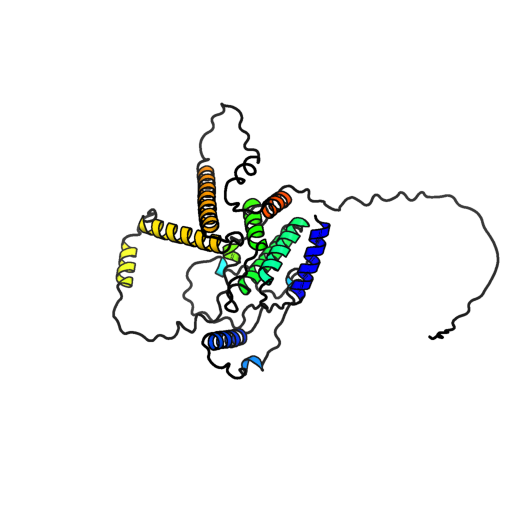1
ATOM 2561 N N . VAL A 1 326 ? -9.603 4.327 22.888 1.00 73.88 326 VAL A N 1
ATOM 2562 C CA . VAL A 1 326 ? -8.154 4.186 23.036 1.00 73.88 326 VAL A CA 1
ATOM 2563 C C . VAL A 1 326 ? -7.903 3.596 24.416 1.00 73.88 326 VAL A C 1
ATOM 2565 O O . VAL A 1 326 ? -7.999 4.278 25.436 1.00 73.88 326 VAL A O 1
ATOM 2568 N N . VAL A 1 327 ? -7.617 2.295 24.464 1.00 61.81 327 VAL A N 1
ATOM 2569 C CA . VAL A 1 327 ? -7.270 1.622 25.718 1.00 61.81 327 VAL A CA 1
ATOM 2570 C C . VAL A 1 327 ?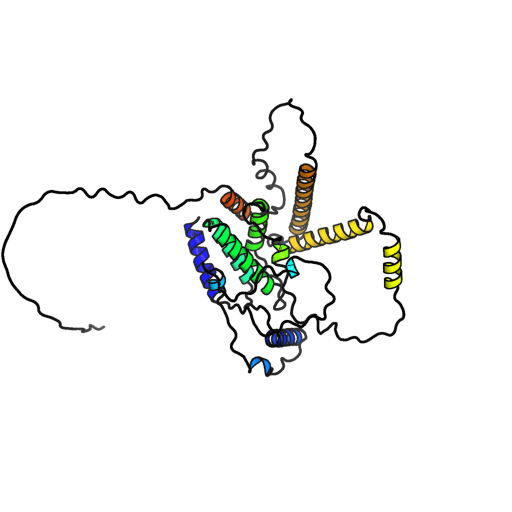 -5.862 2.065 26.098 1.00 61.81 327 VAL A C 1
ATOM 2572 O O . VAL A 1 327 ? -4.868 1.441 25.726 1.00 61.81 327 VAL A O 1
ATOM 2575 N N . THR A 1 328 ? -5.767 3.173 26.827 1.00 52.34 328 THR A N 1
ATOM 2576 C CA . THR A 1 328 ? -4.543 3.531 27.528 1.00 52.34 328 THR A CA 1
ATOM 2577 C C . THR A 1 328 ? -4.320 2.448 28.581 1.00 52.34 328 THR A C 1
ATOM 2579 O O . THR A 1 328 ? -5.032 2.343 29.577 1.00 52.34 328 THR A O 1
ATOM 2582 N N . ASN A 1 329 ? -3.328 1.582 28.369 1.00 47.06 329 ASN A N 1
ATOM 2583 C CA . ASN A 1 329 ? -2.895 0.597 29.366 1.00 47.06 329 ASN A CA 1
ATOM 2584 C C . ASN A 1 329 ? -2.179 1.274 30.559 1.00 47.06 329 ASN A C 1
ATOM 2586 O O . ASN A 1 329 ? -1.187 0.771 31.078 1.00 47.06 329 ASN A O 1
ATOM 2590 N N . THR A 1 330 ? -2.680 2.422 31.017 1.00 41.00 330 THR A N 1
ATOM 2591 C CA . THR A 1 330 ? -2.302 3.086 32.265 1.00 41.00 330 THR A CA 1
ATOM 2592 C C . THR A 1 330 ? -3.323 2.781 33.359 1.00 41.00 330 THR A C 1
ATOM 2594 O O . THR A 1 330 ? -3.540 3.576 34.274 1.00 41.00 330 THR A O 1
ATOM 2597 N N . THR A 1 331 ? -3.927 1.589 33.357 1.00 39.69 331 THR A N 1
ATOM 2598 C CA . THR A 1 331 ? -4.523 1.074 34.590 1.00 39.69 331 THR A CA 1
ATOM 2599 C C . THR A 1 331 ? -3.386 0.791 35.561 1.00 39.69 331 THR A C 1
ATOM 2601 O O . THR A 1 331 ? -2.736 -0.255 35.512 1.00 39.69 331 THR A O 1
ATOM 2604 N N . ARG A 1 332 ? -3.130 1.785 36.419 1.00 40.44 332 ARG A N 1
ATOM 2605 C CA . ARG A 1 332 ? -2.333 1.713 37.641 1.00 40.44 332 ARG A CA 1
ATOM 2606 C C . ARG A 1 332 ? -2.398 0.296 38.195 1.00 40.44 332 ARG A C 1
ATOM 2608 O O . ARG A 1 332 ? -3.444 -0.141 38.674 1.00 40.44 332 ARG A O 1
ATOM 2615 N N . ARG A 1 333 ? -1.270 -0.412 38.142 1.00 41.72 333 ARG A N 1
ATOM 2616 C CA . ARG A 1 333 ? -1.061 -1.656 38.881 1.00 41.72 333 ARG A CA 1
ATOM 2617 C C . ARG A 1 333 ? -1.395 -1.337 40.340 1.00 41.72 333 ARG A C 1
ATOM 2619 O O . ARG A 1 333 ? -0.613 -0.665 41.011 1.00 41.72 333 ARG A O 1
ATOM 2626 N N . LYS A 1 334 ? -2.591 -1.720 40.807 1.00 42.38 334 LYS A N 1
ATOM 2627 C CA . LYS A 1 334 ? -3.006 -1.574 42.207 1.00 42.38 334 LYS A CA 1
ATOM 2628 C C . LYS A 1 334 ? -1.910 -2.237 43.040 1.00 42.38 334 LYS A C 1
ATOM 2630 O O . LYS A 1 334 ? -1.754 -3.458 42.999 1.00 42.38 334 LYS A O 1
ATOM 2635 N N . LYS A 1 335 ? -1.100 -1.427 43.733 1.00 41.53 335 LYS A N 1
ATOM 2636 C CA . LYS A 1 335 ? -0.153 -1.899 44.745 1.00 41.53 335 LYS A CA 1
ATOM 2637 C C . LYS A 1 335 ? -0.954 -2.778 45.703 1.00 41.53 335 LYS A C 1
ATOM 2639 O O . LYS A 1 335 ? -1.835 -2.279 46.397 1.00 41.53 335 LYS A O 1
ATOM 2644 N N . ARG A 1 336 ? -0.663 -4.081 45.730 1.00 44.84 336 ARG A N 1
ATOM 2645 C CA . ARG A 1 336 ? -1.070 -4.939 46.847 1.00 44.84 336 ARG A CA 1
ATOM 2646 C C . ARG A 1 336 ? -0.517 -4.297 48.127 1.00 44.84 336 ARG A C 1
ATOM 2648 O O . ARG A 1 336 ? 0.692 -4.051 48.168 1.00 44.84 336 ARG A O 1
ATOM 2655 N N . PRO A 1 337 ? -1.334 -4.014 49.153 1.00 38.88 337 PRO A N 1
ATOM 2656 C CA . PRO A 1 337 ? -0.791 -3.587 50.431 1.00 38.88 337 PRO A CA 1
ATOM 2657 C C . PRO A 1 337 ? -0.027 -4.769 51.042 1.00 38.88 337 PRO A C 1
ATOM 2659 O O . PRO A 1 337 ? -0.607 -5.813 51.343 1.00 38.88 337 PRO A O 1
ATOM 2662 N N . LYS A 1 338 ? 1.296 -4.624 51.190 1.00 39.00 338 LYS A N 1
ATOM 2663 C CA . LYS A 1 338 ? 2.095 -5.494 52.060 1.00 39.00 338 LYS A CA 1
ATOM 2664 C C . LYS A 1 338 ? 1.672 -5.192 53.497 1.00 39.00 338 LYS A C 1
ATOM 2666 O O . LYS A 1 338 ? 1.943 -4.107 54.001 1.00 39.00 338 LYS A O 1
ATOM 2671 N N . LYS A 1 339 ? 0.998 -6.146 54.136 1.00 36.53 339 LYS A N 1
ATOM 2672 C CA . LYS A 1 339 ? 0.724 -6.122 55.574 1.00 36.53 339 LYS A CA 1
ATOM 2673 C C . LYS A 1 339 ? 2.054 -6.308 56.311 1.00 36.53 339 LYS A C 1
ATOM 2675 O O . LYS A 1 339 ? 2.753 -7.291 56.077 1.00 36.53 339 LYS A O 1
ATOM 2680 N N . ALA A 1 340 ? 2.417 -5.335 57.139 1.00 35.34 340 ALA A N 1
ATOM 2681 C CA . ALA A 1 340 ? 3.589 -5.388 57.999 1.00 35.34 340 ALA A CA 1
ATOM 2682 C C . ALA A 1 340 ? 3.240 -6.053 59.342 1.00 35.34 340 ALA A C 1
ATOM 2684 O O . ALA A 1 340 ? 2.251 -5.681 59.965 1.00 35.34 340 ALA A O 1
ATOM 2685 N N . GLY A 1 341 ? 4.101 -6.981 59.774 1.00 32.91 341 GLY A N 1
ATOM 2686 C CA . GLY A 1 341 ? 4.430 -7.229 61.182 1.00 32.91 341 GLY A CA 1
ATOM 2687 C C . GLY A 1 341 ? 3.650 -8.307 61.944 1.00 32.91 341 GLY A C 1
ATOM 2688 O O . GLY A 1 341 ? 2.522 -8.072 62.354 1.00 32.91 341 GLY A O 1
ATOM 2689 N N . ALA A 1 342 ? 4.325 -9.420 62.262 1.00 31.70 342 ALA A N 1
ATOM 2690 C CA . ALA A 1 342 ? 4.500 -9.902 63.642 1.00 31.70 342 ALA A CA 1
ATOM 2691 C C . ALA A 1 342 ? 5.653 -10.931 63.711 1.00 31.70 342 ALA A C 1
ATOM 2693 O O . ALA A 1 342 ? 5.789 -11.778 62.833 1.00 31.70 342 ALA A O 1
ATOM 2694 N N . LYS A 1 343 ? 6.515 -10.777 64.724 1.00 34.88 343 LYS A N 1
ATOM 2695 C CA . LYS A 1 343 ? 7.798 -11.465 64.980 1.00 34.88 343 LYS A CA 1
ATOM 2696 C C . LYS A 1 343 ? 7.646 -12.745 65.839 1.00 34.88 343 LYS A C 1
ATOM 2698 O O . LYS A 1 343 ? 6.622 -12.908 66.493 1.00 34.88 343 LYS A O 1
ATOM 2703 N N . VAL A 1 344 ? 8.793 -13.444 65.990 1.00 33.19 344 VAL A N 1
ATOM 2704 C CA . VAL A 1 344 ? 9.288 -14.261 67.141 1.00 33.19 344 VAL A CA 1
ATOM 2705 C C . VAL A 1 344 ? 9.127 -15.791 66.925 1.00 33.19 344 VAL A C 1
ATOM 2707 O O . VAL A 1 344 ? 8.037 -16.210 66.567 1.00 33.19 344 VAL A O 1
ATOM 2710 N N . LYS A 1 345 ? 10.131 -16.693 67.050 1.00 31.23 345 LYS A N 1
ATOM 2711 C CA . LYS A 1 345 ? 11.248 -16.852 68.025 1.00 31.23 345 LYS A CA 1
ATOM 2712 C C . LYS A 1 345 ? 12.408 -17.747 67.490 1.00 31.23 345 LYS A C 1
ATOM 2714 O O . LYS A 1 345 ? 12.178 -18.566 66.608 1.00 31.23 345 LYS A O 1
ATOM 2719 N N . GLU A 1 346 ? 13.607 -17.573 68.066 1.00 28.72 346 GLU A N 1
ATOM 2720 C CA . GLU A 1 346 ? 14.886 -18.338 67.950 1.00 28.72 346 GLU A CA 1
ATOM 2721 C C . GLU A 1 346 ? 14.720 -19.854 68.231 1.00 28.72 346 GLU A C 1
ATOM 2723 O O . GLU A 1 346 ? 13.858 -20.197 69.034 1.00 28.72 346 GLU A O 1
ATOM 2728 N N . GLY A 1 347 ? 15.389 -20.829 67.583 1.00 28.20 347 GLY A N 1
ATOM 2729 C CA . GLY A 1 347 ? 16.826 -21.228 67.511 1.00 28.20 347 GLY A CA 1
ATOM 2730 C C . GLY A 1 347 ? 16.935 -22.722 67.968 1.00 28.20 347 GLY A C 1
ATOM 2731 O O . GLY A 1 347 ? 15.915 -23.220 68.446 1.00 28.20 347 GLY A O 1
ATOM 2732 N N . PRO A 1 348 ? 18.070 -23.474 67.948 1.00 45.56 348 PRO A N 1
ATOM 2733 C CA . PRO A 1 348 ? 19.350 -23.373 67.220 1.00 45.56 348 PRO A CA 1
ATOM 2734 C C . PRO A 1 348 ? 19.837 -24.726 66.573 1.00 45.56 348 PRO A C 1
ATOM 2736 O O . PRO A 1 348 ? 19.158 -25.744 66.653 1.00 45.56 348 PRO A O 1
ATOM 2739 N N . ASN A 1 349 ? 21.076 -24.724 66.042 1.00 29.53 349 ASN A N 1
ATOM 2740 C CA . ASN A 1 349 ? 22.030 -25.840 65.787 1.00 29.53 349 ASN A CA 1
ATOM 2741 C C . ASN A 1 349 ? 22.155 -26.542 64.411 1.00 29.53 349 ASN A C 1
ATOM 2743 O O . ASN A 1 349 ? 21.193 -27.045 63.846 1.00 29.53 349 ASN A O 1
ATOM 2747 N N . GLY A 1 350 ? 23.429 -26.694 63.991 1.00 30.30 350 GLY A N 1
ATOM 2748 C CA . GLY A 1 350 ? 23.945 -27.794 63.152 1.00 30.30 350 GLY A CA 1
ATOM 2749 C C . GLY A 1 350 ? 24.440 -27.405 61.749 1.00 30.30 350 GLY A C 1
ATOM 2750 O O . GLY A 1 350 ? 23.706 -27.537 60.784 1.00 30.30 350 GLY A O 1
ATOM 2751 N N . SER A 1 351 ? 25.595 -26.749 61.600 1.00 32.56 351 SER A N 1
ATOM 2752 C CA . SER A 1 351 ? 26.876 -27.348 61.154 1.00 32.56 351 SER A CA 1
ATOM 2753 C C . SER A 1 351 ? 26.919 -28.022 59.760 1.00 32.56 351 SER A C 1
ATOM 2755 O O . SER A 1 351 ? 26.412 -29.120 59.589 1.00 32.56 351 SER A O 1
ATOM 2757 N N . ILE A 1 352 ? 27.674 -27.381 58.849 1.00 36.38 352 ILE A N 1
ATOM 2758 C CA . ILE A 1 352 ? 28.681 -27.933 57.906 1.00 36.38 352 ILE A CA 1
ATOM 2759 C C . ILE A 1 352 ? 28.249 -29.072 56.947 1.00 36.38 352 ILE A C 1
ATOM 2761 O O . ILE A 1 352 ? 28.082 -30.203 57.373 1.00 36.38 352 ILE A O 1
ATOM 2765 N N . GLN A 1 353 ? 28.248 -28.804 55.629 1.00 31.83 353 GLN A N 1
ATOM 2766 C CA . GLN A 1 353 ? 29.163 -29.399 54.618 1.00 31.83 353 GLN A CA 1
ATOM 2767 C C . GLN A 1 353 ? 28.704 -29.084 53.176 1.00 31.83 353 GLN A C 1
ATOM 2769 O O . GLN A 1 353 ? 27.593 -29.398 52.766 1.00 31.83 353 GLN A O 1
ATOM 2774 N N . LYS A 1 354 ? 29.611 -28.481 52.394 1.00 37.44 354 LYS A N 1
ATOM 2775 C CA . LYS A 1 354 ? 29.746 -28.709 50.942 1.00 37.44 354 LYS A CA 1
ATOM 2776 C C . LYS A 1 354 ? 30.446 -30.069 50.761 1.00 37.44 354 LYS A C 1
ATOM 2778 O O . LYS A 1 354 ? 31.285 -30.387 51.606 1.00 37.44 354 LYS A O 1
ATOM 2783 N N . PRO A 1 355 ? 30.190 -30.822 49.677 1.00 40.72 355 PRO A N 1
ATOM 2784 C CA . PRO A 1 355 ? 31.087 -30.689 48.525 1.00 40.72 355 PRO A CA 1
ATOM 2785 C C . PRO A 1 355 ? 30.425 -30.820 47.140 1.00 40.72 355 PRO A C 1
ATOM 2787 O O . PRO A 1 355 ? 29.234 -31.066 46.985 1.00 40.72 355 PRO A O 1
ATOM 2790 N N . SER A 1 356 ? 31.278 -30.540 46.158 1.00 31.50 356 SER A N 1
ATOM 2791 C CA . SER A 1 356 ? 31.118 -30.473 44.709 1.00 31.50 356 SER A CA 1
ATOM 2792 C C . SER A 1 356 ? 30.838 -31.800 43.986 1.00 31.50 356 SER A C 1
ATOM 2794 O O . SER A 1 356 ? 31.224 -32.851 44.474 1.00 31.50 356 SER A O 1
ATOM 2796 N N . LEU A 1 357 ? 30.295 -31.636 42.765 1.00 37.88 357 LEU A N 1
ATOM 2797 C CA . LEU A 1 357 ? 30.604 -32.306 41.481 1.00 37.88 357 LEU A CA 1
ATOM 2798 C C . LEU A 1 357 ? 30.763 -33.835 41.458 1.00 37.88 357 LEU A C 1
ATOM 2800 O O . LEU A 1 357 ? 31.757 -34.323 41.968 1.00 37.88 357 LEU A O 1
ATOM 2804 N N . GLU A 1 358 ? 29.949 -34.523 40.643 1.00 33.34 358 GLU A N 1
ATOM 2805 C CA . GLU A 1 358 ? 30.490 -35.357 39.553 1.00 33.34 358 GLU A CA 1
ATOM 2806 C C . GLU A 1 358 ? 29.442 -35.699 38.478 1.00 33.34 358 GLU A C 1
ATOM 2808 O O . GLU A 1 358 ? 28.259 -35.887 38.758 1.00 33.34 358 GLU A O 1
ATOM 2813 N N . ASN A 1 359 ? 29.912 -35.725 37.229 1.00 39.34 359 ASN A N 1
ATOM 2814 C CA . ASN A 1 359 ? 29.217 -36.162 36.020 1.00 39.34 359 ASN A CA 1
ATOM 2815 C C . ASN A 1 359 ? 28.903 -37.661 36.065 1.00 39.34 359 ASN A C 1
ATOM 2817 O O . ASN A 1 359 ? 29.752 -38.431 36.497 1.00 39.34 359 ASN A O 1
ATOM 2821 N N . THR A 1 360 ? 27.803 -38.096 35.447 1.00 36.97 360 THR A N 1
ATOM 2822 C CA . THR A 1 360 ? 27.759 -39.372 34.707 1.00 36.97 360 THR A CA 1
ATOM 2823 C C . THR A 1 360 ? 26.649 -39.298 33.658 1.00 36.97 360 THR A C 1
ATOM 2825 O O . THR A 1 360 ? 25.464 -39.286 33.982 1.00 36.97 360 THR A O 1
ATOM 2828 N N . ALA A 1 361 ? 27.054 -39.202 32.394 1.00 43.16 361 ALA A N 1
ATOM 2829 C CA . ALA A 1 361 ? 26.278 -39.703 31.271 1.00 43.16 361 ALA A CA 1
ATOM 2830 C C . ALA A 1 361 ? 26.514 -41.214 31.193 1.00 43.16 361 ALA A C 1
ATOM 2832 O O . ALA A 1 361 ? 27.652 -41.617 31.397 1.00 43.16 361 ALA A O 1
ATOM 2833 N N . GLU A 1 362 ? 25.483 -42.001 30.880 1.00 40.12 362 GLU A N 1
ATOM 2834 C CA . GLU A 1 362 ? 25.594 -43.280 30.163 1.00 40.12 362 GLU A CA 1
ATOM 2835 C C . GLU A 1 362 ? 24.213 -43.731 29.626 1.00 40.12 362 GLU A C 1
ATOM 2837 O O . GLU A 1 362 ? 23.182 -43.234 30.093 1.00 40.12 362 GLU A O 1
ATOM 2842 N N . PRO A 1 363 ? 24.203 -44.588 28.586 1.00 60.53 363 PRO A N 1
ATOM 2843 C CA . PRO A 1 363 ? 23.124 -44.773 27.610 1.00 60.53 363 PRO A CA 1
ATOM 2844 C C . PRO A 1 363 ? 22.350 -46.084 27.826 1.00 60.53 363 PRO A C 1
ATOM 2846 O O . PRO A 1 363 ? 22.831 -46.951 28.545 1.00 60.53 363 PRO A O 1
ATOM 2849 N N . ILE A 1 364 ? 21.204 -46.280 27.154 1.00 45.28 364 ILE A N 1
ATOM 2850 C CA . ILE A 1 364 ? 20.646 -47.628 26.919 1.00 45.28 364 ILE A CA 1
ATOM 2851 C C . ILE A 1 364 ? 19.994 -47.716 25.529 1.00 45.28 364 ILE A C 1
ATOM 2853 O O . ILE A 1 364 ? 19.123 -46.918 25.179 1.00 45.28 364 ILE A O 1
ATOM 2857 N N . ASP A 1 365 ? 20.469 -48.723 24.797 1.00 46.97 365 ASP A N 1
ATOM 2858 C CA . ASP A 1 365 ? 20.059 -49.281 23.506 1.00 46.97 365 ASP A CA 1
ATOM 2859 C C . ASP A 1 365 ? 18.582 -49.702 23.405 1.00 46.97 365 ASP A C 1
ATOM 2861 O O . ASP A 1 365 ? 18.001 -50.218 24.361 1.00 46.97 365 ASP A O 1
ATOM 2865 N N . THR A 1 366 ? 18.014 -49.644 22.193 1.00 49.91 366 THR A N 1
ATOM 2866 C CA . THR A 1 366 ? 17.746 -50.854 21.378 1.00 49.91 366 THR A CA 1
ATOM 2867 C C . THR A 1 366 ? 17.618 -50.510 19.899 1.00 49.91 366 THR A C 1
ATOM 2869 O O . THR A 1 366 ? 17.038 -49.442 19.596 1.00 49.91 366 THR A O 1
#